Protein AF-A0A835XG69-F1 (afdb_monomer)

Structure (mmCIF, N/CA/C/O backbone):
data_AF-A0A835XG69-F1
#
_entry.id   AF-A0A835XG69-F1
#
loop_
_atom_site.group_PDB
_atom_site.id
_atom_site.type_symbol
_atom_site.label_atom_id
_atom_site.label_alt_id
_atom_site.label_comp_id
_atom_site.label_asym_id
_atom_site.label_entity_id
_atom_site.label_seq_id
_atom_site.pdbx_PDB_ins_code
_atom_site.Cartn_x
_atom_site.Cartn_y
_atom_site.Cartn_z
_atom_site.occupancy
_at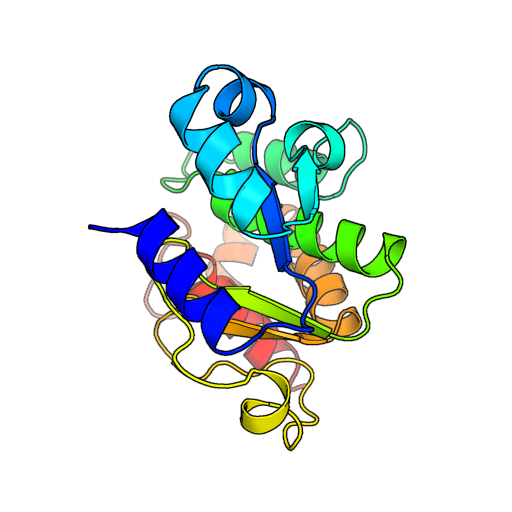om_site.B_iso_or_equiv
_atom_site.auth_seq_id
_atom_site.auth_comp_id
_atom_site.auth_asym_id
_atom_site.auth_atom_id
_atom_site.pdbx_PDB_model_num
ATOM 1 N N . MET A 1 1 ? -15.912 17.273 2.871 1.00 49.81 1 MET A N 1
ATOM 2 C CA . MET A 1 1 ? -16.413 16.332 3.892 1.00 49.81 1 MET A CA 1
ATOM 3 C C . MET A 1 1 ? -15.416 15.205 4.218 1.00 49.81 1 MET A C 1
ATOM 5 O O . MET A 1 1 ? -15.768 14.262 4.889 1.00 49.81 1 MET A O 1
ATOM 9 N N . HIS A 1 2 ? -14.166 15.215 3.752 1.00 74.56 2 HIS A N 1
ATOM 10 C CA . HIS A 1 2 ? -13.811 14.040 2.933 1.00 74.56 2 HIS A CA 1
ATOM 11 C C . HIS A 1 2 ? -12.962 12.958 3.637 1.00 74.56 2 HIS A C 1
ATOM 13 O O . HIS A 1 2 ? -13.529 11.941 3.994 1.00 74.56 2 HIS A O 1
ATOM 19 N N . ALA A 1 3 ? -11.663 13.132 3.903 1.00 85.31 3 ALA A N 1
ATOM 20 C CA . ALA A 1 3 ? -10.838 11.995 4.363 1.00 85.31 3 ALA A CA 1
ATOM 21 C C . ALA A 1 3 ? -10.900 11.690 5.875 1.00 85.31 3 ALA A C 1
ATOM 23 O O . ALA A 1 3 ? -11.052 10.544 6.291 1.00 85.31 3 ALA A O 1
ATOM 24 N N . LEU A 1 4 ? -10.802 12.716 6.731 1.00 88.12 4 LEU A N 1
ATOM 25 C CA . LEU A 1 4 ? -10.780 12.523 8.190 1.00 88.12 4 LEU A CA 1
ATOM 26 C C . LEU A 1 4 ? -12.096 11.960 8.738 1.00 88.12 4 LEU A C 1
ATOM 28 O O . LEU A 1 4 ? -12.075 11.178 9.687 1.00 88.12 4 LEU A O 1
ATOM 32 N N . ASP A 1 5 ? -13.231 12.346 8.156 1.00 90.62 5 ASP A N 1
ATOM 33 C CA . ASP A 1 5 ? -14.540 11.834 8.566 1.00 90.62 5 ASP A CA 1
ATOM 34 C C . ASP A 1 5 ? -14.703 10.365 8.170 1.00 90.62 5 ASP A C 1
ATOM 36 O O . ASP A 1 5 ? -15.130 9.556 8.991 1.00 90.62 5 ASP A O 1
ATOM 40 N N . LEU A 1 6 ? -14.259 9.980 6.971 1.00 92.31 6 LEU A N 1
ATOM 41 C CA . LEU A 1 6 ? -14.245 8.579 6.549 1.00 92.31 6 LEU A CA 1
ATOM 42 C C . LEU A 1 6 ? -13.270 7.730 7.371 1.00 92.31 6 LEU A C 1
ATOM 44 O O . LEU A 1 6 ? -13.581 6.587 7.708 1.00 92.31 6 LEU A O 1
ATOM 48 N N . LEU A 1 7 ? -12.134 8.295 7.785 1.00 91.88 7 LEU A N 1
ATOM 49 C CA . LEU A 1 7 ? -11.200 7.629 8.690 1.00 91.88 7 LEU A CA 1
ATOM 50 C C . LEU A 1 7 ? -11.800 7.435 10.092 1.00 91.88 7 LEU A C 1
ATOM 52 O O . LEU A 1 7 ? -11.647 6.366 10.684 1.00 91.88 7 LEU A O 1
ATOM 56 N N . ARG A 1 8 ? -12.534 8.432 10.609 1.00 92.44 8 ARG A N 1
ATOM 57 C CA . ARG A 1 8 ? -13.304 8.316 11.864 1.00 92.44 8 ARG A CA 1
ATOM 58 C C . ARG A 1 8 ? -14.354 7.221 11.769 1.00 92.44 8 ARG A C 1
ATOM 60 O O . ARG A 1 8 ? -14.423 6.385 12.664 1.00 92.44 8 ARG A O 1
ATOM 67 N N . VAL A 1 9 ? -15.137 7.202 10.692 1.00 93.69 9 VAL A N 1
ATOM 68 C CA . VAL A 1 9 ? -16.143 6.158 10.461 1.00 93.69 9 VAL A CA 1
ATOM 69 C C . VAL A 1 9 ? -15.477 4.787 10.400 1.00 93.69 9 VAL A C 1
ATOM 71 O O . VAL A 1 9 ? -15.858 3.899 11.157 1.00 93.69 9 VAL A O 1
ATOM 74 N N . SER A 1 10 ? -14.415 4.641 9.608 1.00 94.44 10 SER A N 1
ATOM 75 C CA . SER A 1 10 ? -13.637 3.398 9.523 1.00 94.44 10 SER A CA 1
ATOM 76 C C . SER A 1 10 ? -13.176 2.918 10.896 1.00 94.44 10 SER A C 1
ATOM 78 O O . SER A 1 10 ? -13.304 1.737 11.215 1.00 94.44 10 SER A O 1
ATOM 80 N N . ARG A 1 11 ? -12.691 3.837 11.740 1.00 93.50 11 ARG A N 1
ATOM 81 C CA . ARG A 1 11 ? -12.264 3.538 13.109 1.00 93.50 11 ARG A CA 1
ATOM 82 C C . ARG A 1 11 ? -13.414 3.073 14.005 1.00 93.50 11 ARG A C 1
ATOM 84 O O . ARG A 1 11 ? -13.196 2.167 14.804 1.00 93.50 11 ARG A O 1
ATOM 91 N N . LEU A 1 12 ? -14.611 3.652 13.879 1.00 94.56 12 LEU A N 1
ATOM 92 C CA . LEU A 1 12 ? -15.789 3.244 14.660 1.00 94.56 12 LEU A CA 1
ATOM 93 C C . LEU A 1 12 ? -16.164 1.779 14.408 1.00 94.56 12 LEU A C 1
ATOM 95 O O . LEU A 1 12 ? -16.476 1.060 15.353 1.00 94.56 12 LEU A O 1
ATOM 99 N N . PHE A 1 13 ? -16.086 1.328 13.155 1.00 95.38 13 PHE A N 1
ATOM 100 C CA . PHE A 1 13 ? -16.346 -0.069 12.795 1.00 95.38 13 PHE A CA 1
ATOM 101 C C . PHE A 1 13 ? -15.155 -1.002 13.060 1.00 95.38 13 PHE A C 1
ATOM 103 O O . PHE A 1 13 ? -15.332 -2.216 13.081 1.00 95.38 13 PHE A O 1
ATOM 110 N N . ASN A 1 14 ? -13.955 -0.453 13.287 1.00 94.81 14 ASN A N 1
ATOM 111 C CA . ASN A 1 14 ? -12.705 -1.204 13.436 1.00 94.81 14 ASN A CA 1
ATOM 112 C C . ASN A 1 14 ? -11.888 -0.744 14.665 1.00 94.81 14 ASN A C 1
ATOM 114 O O . ASN A 1 14 ? -10.737 -0.298 14.527 1.00 94.81 14 ASN A O 1
ATOM 118 N N . PRO A 1 15 ? -12.449 -0.838 15.886 1.00 92.62 15 PRO A N 1
ATOM 119 C CA . PRO A 1 15 ? -11.851 -0.242 17.082 1.00 92.62 15 PRO A CA 1
ATOM 120 C C . PRO A 1 15 ? -10.535 -0.906 17.510 1.00 92.62 15 PRO A C 1
ATOM 122 O O . PRO A 1 15 ? -9.670 -0.242 18.074 1.00 92.62 15 PRO A O 1
ATOM 125 N N . THR A 1 16 ? -10.359 -2.199 17.227 1.00 90.56 16 THR A N 1
ATOM 126 C CA . THR A 1 16 ? -9.179 -2.992 17.623 1.00 90.56 16 THR A CA 1
ATOM 127 C C . THR A 1 16 ? -8.153 -3.167 16.502 1.00 90.56 16 THR A C 1
ATOM 129 O O . THR A 1 16 ? -7.055 -3.666 16.739 1.00 90.56 16 THR A O 1
ATOM 132 N N . THR A 1 17 ? -8.488 -2.761 15.276 1.00 91.12 17 THR A N 1
ATOM 133 C CA . THR A 1 17 ? -7.618 -2.938 14.105 1.00 91.12 17 THR A CA 1
ATOM 134 C C . THR A 1 17 ? -6.484 -1.913 14.124 1.00 91.12 17 THR A C 1
ATOM 136 O O . THR A 1 17 ? -6.698 -0.742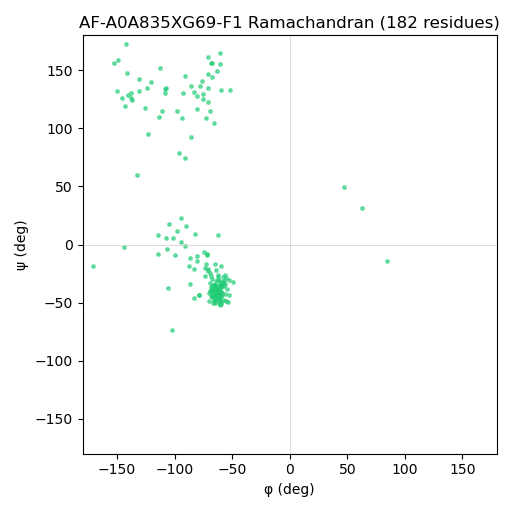 14.442 1.00 91.12 17 THR A O 1
ATOM 139 N N . ARG A 1 18 ? -5.264 -2.304 13.748 1.00 91.81 18 ARG A N 1
ATOM 140 C CA . ARG A 1 18 ? -4.162 -1.342 13.577 1.00 91.81 18 ARG A CA 1
ATOM 141 C C . ARG A 1 18 ? -4.362 -0.573 12.274 1.00 91.81 18 ARG A C 1
ATOM 143 O O . ARG A 1 18 ? -4.491 -1.182 11.221 1.00 91.81 18 ARG A O 1
ATOM 150 N N . PHE A 1 19 ? -4.382 0.754 12.349 1.00 93.00 19 PHE A N 1
ATOM 151 C CA . PHE A 1 19 ? -4.426 1.611 11.164 1.00 93.00 19 PHE A CA 1
ATOM 152 C C . PHE A 1 19 ? -3.073 2.275 11.018 1.00 93.00 19 PHE A C 1
ATOM 154 O O . PHE A 1 19 ? -2.582 2.868 11.981 1.00 93.00 19 PHE A O 1
ATOM 161 N N . TYR A 1 20 ? -2.519 2.211 9.817 1.00 91.94 20 TYR A N 1
ATOM 162 C CA . TYR A 1 20 ? -1.297 2.908 9.464 1.00 91.94 20 TYR A CA 1
ATOM 163 C C . TYR A 1 20 ? -1.645 4.067 8.535 1.00 91.94 20 TYR A C 1
ATOM 165 O O . TYR A 1 20 ? -2.427 3.905 7.602 1.00 91.94 20 TYR A O 1
ATOM 173 N N . LEU A 1 21 ? -1.077 5.237 8.811 1.00 89.94 21 LEU A N 1
ATOM 174 C CA . LEU A 1 21 ? -1.126 6.382 7.910 1.00 89.94 21 LEU A CA 1
ATOM 175 C C . LEU A 1 21 ? 0.295 6.638 7.417 1.00 89.94 21 LEU A C 1
ATOM 177 O O . LEU A 1 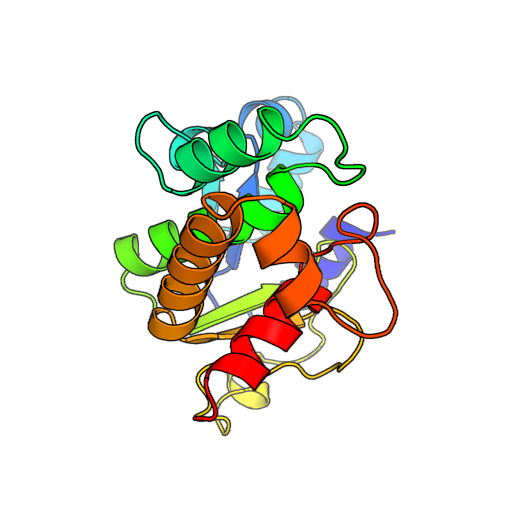21 ? 1.143 7.070 8.199 1.00 89.94 21 LEU A O 1
ATOM 181 N N . LEU A 1 22 ? 0.541 6.362 6.138 1.00 88.19 22 LEU A N 1
ATOM 182 C CA . LEU A 1 22 ? 1.773 6.767 5.469 1.00 88.19 22 LEU A CA 1
ATOM 183 C C . LEU A 1 22 ? 1.633 8.232 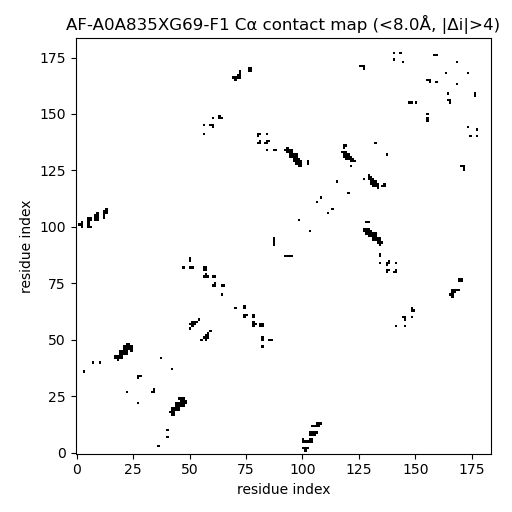5.058 1.00 88.19 22 LEU A C 1
ATOM 185 O O . LEU A 1 22 ? 0.748 8.572 4.274 1.00 88.19 22 LEU A O 1
ATOM 189 N N . ALA A 1 23 ? 2.465 9.102 5.618 1.00 85.69 23 ALA A N 1
ATOM 190 C CA . ALA A 1 23 ? 2.431 10.527 5.314 1.00 85.69 23 ALA A CA 1
ATOM 191 C C . ALA A 1 23 ? 3.805 11.169 5.508 1.00 85.69 23 ALA A C 1
ATOM 193 O O . ALA A 1 23 ? 4.614 10.699 6.312 1.00 85.69 23 ALA A O 1
ATOM 194 N N . ASP A 1 24 ? 4.031 12.293 4.828 1.00 84.94 24 ASP A N 1
ATOM 195 C CA . ASP A 1 24 ? 5.135 13.185 5.164 1.00 84.94 24 ASP A CA 1
ATOM 196 C C . ASP A 1 24 ? 4.834 13.843 6.518 1.00 84.94 24 ASP A C 1
ATOM 198 O O . ASP A 1 24 ? 3.876 14.615 6.662 1.00 84.94 24 ASP A O 1
ATOM 202 N N . LEU A 1 25 ? 5.657 13.534 7.524 1.00 82.38 25 LEU A N 1
ATOM 203 C CA . LEU A 1 25 ? 5.497 14.096 8.865 1.00 82.38 25 LEU A CA 1
ATOM 204 C C . LEU A 1 25 ? 5.582 15.620 8.856 1.00 82.38 25 LEU A C 1
ATOM 206 O O . LEU A 1 25 ? 4.827 16.260 9.578 1.00 82.38 25 LEU A O 1
ATOM 210 N N . GLY A 1 26 ? 6.395 16.217 7.982 1.00 80.62 26 GLY A N 1
ATOM 211 C CA . GLY A 1 26 ? 6.483 17.667 7.859 1.00 80.62 26 GLY A CA 1
ATOM 212 C C . GLY A 1 26 ? 5.164 18.307 7.418 1.00 80.62 26 GLY A C 1
ATOM 213 O O . GLY A 1 26 ? 4.892 19.452 7.778 1.00 80.62 26 GLY A O 1
ATOM 214 N N . VAL A 1 27 ? 4.320 17.586 6.674 1.00 79.50 27 VAL A N 1
ATOM 215 C CA . VAL A 1 27 ? 2.973 18.042 6.289 1.00 79.50 27 VAL A CA 1
ATOM 216 C C . VAL A 1 27 ? 1.992 17.872 7.446 1.00 79.50 27 VAL A C 1
ATOM 218 O O . VAL A 1 27 ? 1.208 18.780 7.730 1.00 79.50 27 VAL A O 1
ATOM 221 N N . VAL A 1 28 ? 2.048 16.731 8.137 1.00 81.19 28 VAL A N 1
ATOM 222 C CA . VAL A 1 28 ? 1.174 16.444 9.283 1.00 81.19 28 VAL A CA 1
ATOM 223 C C . VAL A 1 28 ? 1.458 17.408 10.437 1.00 81.19 28 VAL A C 1
ATOM 225 O O . VAL A 1 28 ? 0.527 17.940 11.040 1.00 81.19 28 VAL A O 1
ATOM 228 N N . GLU A 1 29 ? 2.730 17.677 10.723 1.00 82.19 29 GLU A N 1
ATOM 229 C CA . GLU A 1 29 ? 3.173 18.449 11.885 1.00 82.19 29 GLU A CA 1
ATOM 230 C C . GLU A 1 29 ? 2.922 19.948 11.774 1.00 82.19 29 GLU A C 1
ATOM 232 O O . GLU A 1 29 ? 2.687 20.615 12.780 1.00 82.19 29 GLU A O 1
ATOM 237 N N . LYS A 1 30 ? 2.878 20.488 10.554 1.00 86.69 30 LYS A N 1
ATOM 238 C CA . LYS A 1 30 ? 2.586 21.910 10.324 1.00 86.69 30 LYS A CA 1
ATOM 239 C C . LYS A 1 30 ? 1.120 22.281 10.572 1.00 86.69 30 LYS A C 1
ATOM 241 O O . LYS A 1 30 ? 0.791 23.466 10.556 1.00 86.69 30 LYS A O 1
ATOM 246 N N . ASN A 1 31 ? 0.231 21.309 10.796 1.00 85.75 31 ASN A N 1
ATOM 247 C CA . ASN A 1 31 ? -1.197 21.548 10.993 1.00 85.75 31 ASN A CA 1
ATOM 248 C C . ASN A 1 31 ? -1.691 20.991 12.339 1.00 85.75 31 ASN A C 1
ATOM 250 O O . ASN A 1 31 ? -2.093 19.831 12.453 1.00 85.75 31 ASN A O 1
ATOM 254 N N . ALA A 1 32 ? -1.733 21.864 13.352 1.00 86.88 32 ALA A N 1
ATOM 255 C CA . ALA A 1 32 ? -2.173 21.518 14.706 1.00 86.88 32 ALA A CA 1
ATOM 256 C C . ALA A 1 32 ? -3.608 20.956 14.760 1.00 86.88 32 ALA A C 1
ATOM 258 O O . ALA A 1 32 ? -3.903 20.083 15.580 1.00 86.88 32 ALA A O 1
ATOM 259 N N . TYR A 1 33 ? -4.504 21.409 13.871 1.00 87.38 33 TYR A N 1
ATOM 260 C CA . TYR A 1 33 ? -5.855 20.853 13.781 1.00 87.38 33 TYR A CA 1
ATOM 261 C C . TYR A 1 33 ? -5.811 19.388 13.330 1.00 87.38 33 TYR A C 1
ATOM 263 O O . TYR A 1 33 ? -6.392 18.534 14.000 1.00 87.38 33 TYR A O 1
ATOM 271 N N . HIS A 1 34 ? -5.093 19.076 12.246 1.00 84.69 34 HIS A N 1
ATOM 272 C CA . HIS A 1 34 ? -4.953 17.703 11.755 1.00 84.69 34 HIS A CA 1
ATOM 273 C C . HIS A 1 34 ? -4.274 16.793 12.776 1.00 84.69 34 HIS A C 1
ATOM 275 O O . HIS A 1 34 ? -4.799 15.712 13.039 1.00 84.69 34 HIS A O 1
ATOM 281 N N . GLN A 1 35 ? -3.189 17.238 13.416 1.00 85.38 35 GLN A N 1
ATOM 282 C CA . GLN A 1 35 ? -2.552 16.474 14.494 1.00 85.38 35 GLN A CA 1
ATOM 283 C C . GLN A 1 35 ? -3.543 16.132 15.610 1.00 85.38 35 GLN A C 1
ATOM 285 O O . GLN A 1 35 ? -3.665 14.969 15.997 1.00 85.38 35 GLN A O 1
ATOM 290 N N . GLY A 1 36 ? -4.308 17.123 16.081 1.00 86.75 36 GLY A N 1
ATOM 291 C CA . GLY A 1 36 ? -5.309 16.922 17.124 1.00 86.75 36 GLY A CA 1
ATOM 292 C C . GLY A 1 36 ? -6.430 15.959 16.718 1.00 86.75 36 GLY A C 1
ATOM 293 O O . GLY A 1 36 ? -6.973 15.266 17.577 1.00 86.75 36 GLY A O 1
ATOM 294 N N . GLN A 1 37 ? -6.783 15.881 15.428 1.00 87.62 37 GLN A N 1
ATOM 295 C CA . GLN A 1 37 ? -7.762 14.899 14.945 1.00 87.62 37 GLN A CA 1
ATOM 296 C C . GLN A 1 37 ? -7.164 13.499 14.789 1.00 87.62 37 GLN A C 1
ATOM 298 O O . GLN A 1 37 ? -7.793 12.532 15.212 1.00 87.62 37 GLN A O 1
ATOM 303 N N . LEU A 1 38 ? -5.961 13.379 14.227 1.00 88.00 38 LEU A N 1
ATOM 304 C CA . LEU A 1 38 ? -5.291 12.092 14.020 1.00 88.00 38 LEU A CA 1
ATOM 305 C C . LEU A 1 38 ? -4.913 11.428 15.352 1.00 88.00 38 LEU A C 1
ATOM 307 O O . LEU A 1 38 ? -5.080 10.218 15.498 1.00 88.00 38 LEU A O 1
ATOM 311 N N . ALA A 1 39 ? -4.506 12.211 16.356 1.00 85.69 39 ALA A N 1
ATOM 312 C CA . ALA A 1 39 ? -4.196 11.710 17.697 1.00 85.69 39 ALA A CA 1
ATOM 313 C C . ALA A 1 39 ? -5.398 11.013 18.364 1.00 85.69 39 ALA A C 1
ATOM 315 O O . ALA A 1 39 ? -5.231 10.020 19.068 1.00 85.69 39 ALA A O 1
ATOM 316 N N . LYS A 1 40 ? -6.628 11.476 18.094 1.00 88.31 40 LYS A N 1
ATOM 317 C CA . LYS A 1 40 ? -7.864 10.865 18.622 1.00 88.31 40 LYS A CA 1
ATOM 318 C C . LYS A 1 40 ? -8.211 9.529 17.965 1.00 88.31 40 LYS A C 1
ATOM 320 O O . LYS A 1 40 ? -9.041 8.793 18.486 1.00 88.31 40 LYS A O 1
ATOM 325 N N . LEU A 1 41 ? -7.613 9.230 16.814 1.00 87.62 41 LEU A N 1
ATOM 326 C CA . LEU A 1 41 ? -7.931 8.060 15.998 1.00 87.62 41 LEU A CA 1
ATOM 327 C C . LEU A 1 41 ? -7.021 6.858 16.274 1.00 87.62 41 LEU A C 1
ATOM 329 O O . LEU A 1 41 ? -7.181 5.826 15.617 1.00 87.62 41 LEU A O 1
ATOM 333 N N . ASN A 1 42 ? -6.093 6.978 17.233 1.00 85.31 42 ASN A N 1
ATOM 334 C CA . ASN A 1 42 ? -5.131 5.935 17.603 1.00 85.31 42 ASN A CA 1
ATOM 335 C C . ASN A 1 42 ? -4.457 5.306 16.366 1.00 85.31 42 ASN A C 1
ATOM 337 O O . ASN A 1 42 ? -4.491 4.093 16.149 1.00 85.31 42 ASN A O 1
ATOM 341 N N . LEU A 1 43 ? -3.956 6.163 15.476 1.00 87.94 43 LEU A N 1
ATOM 342 C CA . LEU A 1 43 ? -3.319 5.763 14.223 1.00 87.94 43 LEU A CA 1
ATOM 343 C C . LEU A 1 43 ? -1.818 5.581 14.435 1.00 87.94 43 LEU A C 1
ATOM 345 O O . LEU A 1 43 ? -1.184 6.350 15.156 1.00 87.94 43 LEU A O 1
ATOM 349 N N . GLN A 1 44 ? -1.239 4.614 13.734 1.00 89.56 44 GLN A N 1
ATOM 350 C CA . GLN A 1 44 ? 0.202 4.484 13.578 1.00 89.56 44 GLN A CA 1
ATOM 351 C C . GLN A 1 44 ? 0.638 5.355 12.398 1.00 89.56 44 GLN A C 1
ATOM 353 O O . GLN A 1 44 ? 0.593 4.931 11.244 1.00 89.56 44 GLN A O 1
ATOM 358 N N . ILE A 1 45 ? 1.027 6.599 12.670 1.00 88.50 45 ILE A N 1
ATOM 359 C CA . ILE A 1 45 ? 1.576 7.472 11.628 1.00 88.50 45 ILE A CA 1
ATOM 360 C C . ILE A 1 45 ? 3.013 7.020 11.340 1.00 88.50 45 ILE A C 1
ATOM 362 O O . ILE A 1 45 ? 3.812 6.822 12.262 1.00 88.50 45 ILE A O 1
ATOM 366 N N . ARG A 1 46 ? 3.336 6.810 10.064 1.00 90.00 46 ARG A N 1
ATOM 367 C CA . ARG A 1 46 ? 4.670 6.419 9.598 1.00 90.00 46 ARG A CA 1
ATOM 368 C C . ARG A 1 46 ? 5.149 7.426 8.559 1.00 90.00 46 ARG A C 1
ATOM 370 O O . ARG A 1 46 ? 4.393 7.814 7.670 1.00 90.00 46 ARG A O 1
ATOM 377 N N . ASN A 1 47 ? 6.403 7.848 8.706 1.00 87.88 47 ASN A N 1
ATOM 378 C CA . ASN A 1 47 ? 7.020 8.830 7.824 1.00 87.88 47 ASN A CA 1
ATOM 379 C C . ASN A 1 47 ? 7.316 8.207 6.455 1.00 87.88 47 ASN A C 1
ATOM 381 O O . ASN A 1 47 ? 8.253 7.410 6.347 1.00 87.88 47 ASN A O 1
ATOM 385 N N . SER A 1 48 ? 6.566 8.592 5.424 1.00 84.62 48 SER A N 1
ATOM 386 C CA . SER A 1 48 ? 6.778 8.102 4.054 1.00 84.62 48 SER A CA 1
ATOM 387 C C . SER A 1 48 ? 8.182 8.436 3.547 1.00 84.62 48 SER A C 1
ATOM 389 O O . SER A 1 48 ? 8.868 7.585 2.988 1.00 84.62 48 SER A O 1
ATOM 391 N N . THR A 1 49 ? 8.686 9.637 3.844 1.00 83.81 49 THR A N 1
ATOM 392 C CA . THR A 1 49 ? 10.037 10.070 3.451 1.00 83.81 49 THR A CA 1
ATOM 393 C C . THR A 1 49 ? 11.124 9.164 4.031 1.00 83.81 49 THR A C 1
ATOM 395 O O . THR A 1 49 ? 12.126 8.897 3.374 1.00 83.81 49 THR A O 1
ATOM 398 N N . GLY A 1 50 ? 10.919 8.645 5.247 1.00 84.06 50 GLY A N 1
ATOM 399 C CA . GLY A 1 50 ? 11.840 7.687 5.864 1.00 84.06 50 GLY A CA 1
ATOM 400 C C . GLY A 1 50 ? 11.832 6.327 5.161 1.00 84.06 50 GLY A C 1
ATOM 401 O O . GLY A 1 50 ? 12.890 5.743 4.942 1.00 84.06 50 GLY A O 1
ATOM 402 N N . LEU A 1 51 ? 10.650 5.850 4.757 1.00 86.38 51 LEU A N 1
ATOM 403 C CA . LEU A 1 51 ? 10.491 4.601 4.000 1.00 86.38 51 LEU A CA 1
ATOM 404 C C . LEU A 1 51 ? 11.051 4.709 2.571 1.00 86.38 51 LEU A C 1
ATOM 406 O O . LEU A 1 51 ? 11.471 3.708 1.998 1.00 86.38 51 LEU A O 1
ATOM 410 N N . ARG A 1 52 ? 11.129 5.929 2.031 1.00 89.19 52 ARG A N 1
ATOM 411 C CA . ARG A 1 52 ? 11.722 6.269 0.726 1.00 89.19 52 ARG A CA 1
ATOM 412 C C . ARG A 1 52 ? 13.216 6.599 0.786 1.00 89.19 52 ARG A C 1
ATOM 414 O O . ARG A 1 52 ? 13.759 7.179 -0.151 1.00 89.19 52 ARG A O 1
ATOM 421 N N . GLY A 1 53 ? 13.904 6.252 1.874 1.00 86.88 53 GLY A N 1
ATOM 422 C CA . GLY A 1 53 ? 15.335 6.521 2.020 1.00 86.88 53 GLY A CA 1
ATOM 423 C C . GLY A 1 53 ? 16.208 5.849 0.939 1.00 86.88 53 GLY A C 1
ATOM 424 O O . GLY A 1 53 ? 15.754 4.923 0.254 1.00 86.88 53 GLY A O 1
ATOM 425 N N . PRO A 1 54 ? 17.479 6.274 0.783 1.00 89.38 54 PRO A N 1
ATOM 426 C CA . PRO A 1 54 ? 18.404 5.693 -0.189 1.00 89.38 54 PRO A CA 1
ATOM 427 C C . PRO A 1 54 ? 18.501 4.166 -0.079 1.00 89.38 54 PRO A C 1
ATOM 429 O O . PRO A 1 54 ? 18.653 3.619 1.010 1.00 89.38 54 PRO A O 1
ATOM 432 N N . GLY A 1 55 ? 18.417 3.478 -1.219 1.00 87.88 55 GLY A N 1
ATOM 433 C CA . GLY A 1 55 ? 18.462 2.014 -1.293 1.00 87.88 55 GLY A CA 1
ATOM 434 C C . GLY A 1 55 ? 17.120 1.310 -1.063 1.00 87.88 55 GLY A C 1
ATOM 435 O O . GLY A 1 55 ? 17.003 0.139 -1.430 1.00 87.88 55 GLY A O 1
ATOM 436 N N . SER A 1 56 ? 16.096 2.002 -0.548 1.00 92.50 56 SER A N 1
ATOM 437 C CA . SER A 1 56 ? 14.736 1.451 -0.458 1.00 92.50 56 SER A CA 1
ATOM 438 C C . SER A 1 56 ? 14.181 1.096 -1.839 1.00 92.50 56 SER A C 1
ATOM 440 O O . SER A 1 56 ? 14.573 1.670 -2.860 1.00 92.50 56 SER A O 1
ATOM 442 N N . ARG A 1 57 ? 13.228 0.161 -1.885 1.00 93.25 57 ARG A N 1
ATOM 443 C CA . ARG A 1 57 ? 12.553 -0.201 -3.141 1.00 93.25 57 ARG A CA 1
ATOM 444 C C . ARG A 1 57 ? 11.756 0.964 -3.715 1.00 93.25 57 ARG A C 1
ATOM 446 O O . ARG A 1 57 ? 11.729 1.134 -4.928 1.00 93.25 57 ARG A O 1
ATOM 453 N N . ALA A 1 58 ? 11.170 1.792 -2.852 1.00 92.56 58 ALA A N 1
ATOM 454 C CA . ALA A 1 58 ? 10.499 3.018 -3.262 1.00 92.56 58 ALA A CA 1
ATOM 455 C C . ALA A 1 58 ? 11.475 4.004 -3.934 1.00 92.56 58 ALA A C 1
ATOM 457 O O . ALA A 1 58 ? 11.194 4.472 -5.031 1.00 92.56 58 ALA A O 1
ATOM 458 N N . ALA A 1 59 ? 12.662 4.234 -3.359 1.00 92.12 59 ALA A N 1
ATOM 459 C CA . ALA A 1 59 ? 13.678 5.095 -3.972 1.00 92.12 59 ALA A CA 1
ATOM 460 C C . ALA A 1 59 ? 14.217 4.535 -5.299 1.00 92.12 59 ALA A C 1
ATOM 462 O O . ALA A 1 59 ? 14.457 5.290 -6.241 1.00 92.12 59 ALA A O 1
ATOM 463 N N . GLN A 1 60 ? 14.407 3.214 -5.388 1.00 93.06 60 GLN A N 1
ATOM 464 C CA . GLN A 1 60 ? 14.805 2.558 -6.639 1.00 93.06 60 GLN A CA 1
ATOM 465 C C . GLN A 1 60 ? 13.738 2.731 -7.724 1.00 93.06 60 GLN A C 1
ATOM 467 O O . GLN A 1 60 ? 14.080 3.026 -8.867 1.00 93.06 60 GLN A O 1
ATOM 472 N N . TYR A 1 61 ? 12.463 2.566 -7.362 1.00 90.94 61 TYR A N 1
ATOM 473 C CA . TYR A 1 61 ? 11.343 2.802 -8.263 1.00 90.94 61 TYR A CA 1
ATOM 474 C C . TYR A 1 61 ? 11.313 4.251 -8.746 1.00 90.94 61 TYR A C 1
ATOM 476 O O . TYR A 1 61 ? 11.298 4.478 -9.952 1.00 90.94 61 TYR A O 1
ATOM 484 N N . ASP A 1 62 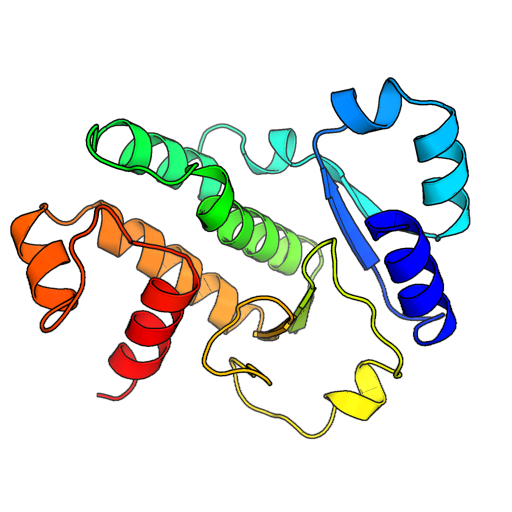? 11.352 5.217 -7.823 1.00 89.38 62 ASP A N 1
ATOM 485 C CA . ASP A 1 62 ? 11.284 6.642 -8.154 1.00 89.38 62 ASP A CA 1
ATOM 486 C C . ASP A 1 62 ? 12.418 7.005 -9.138 1.00 89.38 62 ASP A C 1
ATOM 488 O O . ASP A 1 62 ? 12.181 7.657 -10.152 1.00 89.38 62 ASP A O 1
ATOM 492 N N . ALA A 1 63 ? 13.640 6.500 -8.916 1.00 89.38 63 ALA A N 1
ATOM 493 C CA . ALA A 1 63 ? 14.775 6.720 -9.814 1.00 89.38 63 ALA A CA 1
ATOM 494 C C . ALA A 1 63 ? 14.581 6.119 -11.219 1.00 89.38 63 ALA A C 1
ATOM 496 O O . ALA A 1 63 ? 14.925 6.770 -12.205 1.00 89.38 63 ALA A O 1
ATOM 497 N N . LEU A 1 64 ? 14.043 4.897 -11.319 1.00 88.44 64 LEU A N 1
ATOM 498 C CA . LEU A 1 64 ? 13.732 4.271 -12.609 1.00 88.44 64 LEU A CA 1
ATOM 499 C C . LEU A 1 64 ? 12.625 5.040 -13.335 1.00 88.44 64 LEU A C 1
ATOM 501 O O . LEU A 1 64 ? 12.734 5.295 -14.530 1.00 88.44 64 LEU A O 1
ATOM 505 N N . HIS A 1 65 ? 11.581 5.448 -12.617 1.00 82.81 65 HIS A N 1
ATOM 506 C CA . HIS A 1 65 ? 10.437 6.162 -13.178 1.00 82.81 65 HIS A CA 1
ATOM 507 C C . HIS A 1 65 ? 10.832 7.543 -13.720 1.00 82.81 65 HIS A C 1
ATOM 509 O O . HIS A 1 65 ? 10.588 7.825 -14.889 1.00 82.81 65 HIS A O 1
ATOM 515 N N . TYR A 1 66 ? 11.570 8.353 -12.949 1.00 81.25 66 TYR A N 1
ATOM 516 C CA . TYR A 1 66 ? 12.018 9.685 -13.388 1.00 81.25 66 TYR A CA 1
ATOM 517 C C . TYR A 1 66 ? 12.953 9.668 -14.607 1.00 81.25 66 TYR A C 1
ATOM 519 O O . TYR A 1 66 ? 13.010 10.647 -15.352 1.00 81.25 66 TYR A O 1
ATOM 527 N N . GLN A 1 67 ? 13.694 8.580 -14.831 1.00 77.44 67 GLN A N 1
ATOM 528 C CA . GLN A 1 67 ? 14.531 8.422 -16.027 1.00 77.44 67 GLN A CA 1
ATOM 529 C C . GLN A 1 67 ? 13.700 8.195 -17.302 1.00 77.44 67 GLN A C 1
ATOM 531 O O . GLN A 1 67 ? 14.182 8.464 -18.403 1.00 77.44 67 GLN A O 1
ATOM 536 N N . ASN A 1 68 ? 12.447 7.753 -17.169 1.00 70.81 68 ASN A N 1
ATOM 537 C CA . ASN A 1 68 ? 11.510 7.537 -18.267 1.00 70.81 68 ASN A CA 1
ATOM 538 C C . ASN A 1 68 ? 10.605 8.783 -18.420 1.00 70.81 68 ASN A C 1
ATOM 540 O O . ASN A 1 68 ? 9.465 8.816 -17.971 1.00 70.81 68 ASN A O 1
ATOM 544 N N . ALA A 1 69 ? 11.132 9.843 -19.047 1.00 55.97 69 ALA A N 1
ATOM 545 C CA . ALA A 1 69 ? 10.597 11.219 -19.066 1.00 55.97 69 ALA A CA 1
ATOM 546 C C . ALA A 1 69 ? 9.199 11.459 -19.704 1.00 55.97 69 ALA A C 1
ATOM 548 O O . ALA A 1 69 ? 8.803 12.614 -19.872 1.00 55.97 69 ALA A O 1
ATOM 549 N N . ASN A 1 70 ? 8.450 10.413 -20.068 1.00 63.56 70 ASN A N 1
ATOM 550 C CA . ASN A 1 70 ? 7.168 10.509 -20.787 1.00 63.56 70 ASN A CA 1
ATOM 551 C C . ASN A 1 70 ? 5.932 10.191 -19.923 1.00 63.56 70 ASN A C 1
ATOM 553 O O . ASN A 1 70 ? 4.810 10.153 -20.436 1.00 63.56 70 ASN A O 1
ATOM 557 N N . GLU A 1 71 ? 6.117 9.984 -18.621 1.00 65.62 71 GLU A N 1
ATOM 558 C CA . GLU A 1 71 ? 5.051 9.547 -17.723 1.00 65.62 71 GLU A CA 1
ATOM 559 C C . GLU A 1 71 ? 4.177 10.703 -17.218 1.00 65.62 71 GLU A C 1
ATOM 561 O O . GLU A 1 71 ? 4.668 11.726 -16.741 1.00 65.62 71 GLU A O 1
ATOM 566 N N . LEU A 1 72 ? 2.851 10.538 -17.303 1.00 65.44 72 LEU A N 1
ATOM 567 C CA . LEU A 1 72 ? 1.877 11.522 -16.803 1.00 65.44 72 LEU A CA 1
ATOM 568 C C . LEU A 1 72 ? 1.530 11.345 -15.321 1.00 65.44 72 LEU A C 1
ATOM 570 O O . LEU A 1 72 ? 0.851 12.197 -14.745 1.00 65.44 72 LEU A O 1
ATOM 574 N N . HIS A 1 73 ? 1.933 10.232 -14.713 1.00 69.06 73 HIS A N 1
ATOM 575 C CA . HIS A 1 73 ? 1.489 9.852 -13.382 1.00 69.06 73 HIS A CA 1
ATOM 576 C C . HIS A 1 73 ? 2.619 10.040 -12.351 1.00 69.06 73 HIS A C 1
ATOM 578 O O . HIS A 1 73 ? 3.751 9.644 -12.624 1.00 69.06 73 HIS A O 1
ATOM 584 N N . PRO A 1 74 ? 2.347 10.632 -11.171 1.00 76.62 74 PRO A N 1
ATOM 585 C CA . PRO A 1 74 ? 3.365 10.790 -10.135 1.00 76.62 74 PRO A CA 1
ATOM 586 C C . PRO A 1 74 ? 3.939 9.432 -9.684 1.00 76.62 74 PRO A C 1
ATOM 588 O O . PRO A 1 74 ? 3.147 8.521 -9.399 1.00 76.62 74 PRO A O 1
ATOM 591 N N . PRO A 1 75 ? 5.275 9.269 -9.580 1.00 80.06 75 PRO A N 1
ATOM 592 C CA . PRO A 1 75 ? 5.892 8.012 -9.148 1.00 80.06 75 PRO A CA 1
ATOM 593 C C . PRO A 1 75 ? 5.413 7.565 -7.762 1.00 80.06 75 PRO A C 1
ATOM 595 O O . PRO A 1 75 ? 5.298 6.368 -7.487 1.00 80.06 75 PRO A O 1
ATOM 598 N N . GLU A 1 76 ? 5.027 8.520 -6.916 1.00 80.19 76 GLU A N 1
ATOM 599 C CA . GLU A 1 76 ? 4.494 8.296 -5.579 1.00 80.19 76 GLU A CA 1
ATOM 600 C C . GLU A 1 76 ? 3.272 7.367 -5.565 1.00 80.19 76 GLU A C 1
ATOM 602 O O . GLU A 1 76 ? 3.052 6.659 -4.578 1.00 80.19 76 GLU A O 1
ATOM 607 N N . MET A 1 77 ? 2.485 7.334 -6.648 1.00 79.50 77 MET A N 1
ATOM 608 C CA . MET A 1 77 ? 1.293 6.485 -6.733 1.00 79.50 77 MET A CA 1
ATOM 609 C C . MET A 1 77 ? 1.617 4.993 -6.778 1.00 79.50 77 MET A C 1
ATOM 611 O O . MET A 1 77 ? 0.800 4.185 -6.342 1.00 79.50 77 MET A O 1
ATOM 615 N N . LEU A 1 78 ? 2.794 4.616 -7.270 1.00 84.44 78 LEU A N 1
ATOM 616 C CA . LEU A 1 78 ? 3.209 3.220 -7.380 1.00 84.44 78 LEU A CA 1
ATOM 617 C C . LEU A 1 78 ? 4.257 2.856 -6.323 1.00 84.44 78 LEU A C 1
ATOM 619 O O . LEU A 1 78 ? 4.157 1.785 -5.718 1.00 84.44 78 LEU A O 1
ATOM 623 N N . SER A 1 79 ? 5.186 3.760 -5.991 1.00 88.25 79 SER A N 1
ATOM 624 C CA . SER A 1 79 ? 6.169 3.499 -4.929 1.00 88.25 79 SER A CA 1
ATOM 625 C C . SER A 1 79 ? 5.552 3.342 -3.538 1.00 88.25 79 SER A C 1
ATOM 627 O O . SER A 1 79 ? 6.130 2.637 -2.707 1.00 88.25 79 SER A O 1
ATOM 629 N N . ARG A 1 80 ? 4.341 3.869 -3.293 1.00 89.19 80 ARG A N 1
ATOM 630 C CA . ARG A 1 80 ? 3.605 3.645 -2.032 1.00 89.19 80 ARG A CA 1
ATOM 631 C C . ARG A 1 80 ? 3.373 2.166 -1.716 1.00 89.19 80 ARG A C 1
ATOM 633 O O . ARG A 1 80 ? 3.350 1.791 -0.548 1.00 89.19 80 ARG A O 1
ATOM 640 N N . PHE A 1 81 ? 3.219 1.309 -2.729 1.00 91.25 81 PHE A N 1
ATOM 641 C CA . PHE A 1 81 ? 3.055 -0.130 -2.507 1.00 91.25 81 PHE A CA 1
ATOM 642 C C . PHE A 1 81 ? 4.341 -0.760 -1.964 1.00 91.25 81 PHE A C 1
ATOM 644 O O . PHE A 1 81 ? 4.265 -1.591 -1.060 1.00 91.25 81 PHE A O 1
ATOM 651 N N . CYS A 1 82 ? 5.507 -0.291 -2.421 1.00 93.50 82 CYS A N 1
ATOM 652 C CA . CYS A 1 82 ? 6.813 -0.684 -1.887 1.00 93.50 82 CYS A CA 1
ATOM 653 C C . CYS A 1 82 ? 6.983 -0.252 -0.429 1.00 93.50 82 CYS A C 1
ATOM 655 O O . CYS A 1 82 ? 7.407 -1.057 0.397 1.00 93.50 82 CYS A O 1
ATOM 657 N N . GLU A 1 83 ? 6.584 0.977 -0.092 1.00 93.31 83 GLU A N 1
ATOM 658 C CA . GLU A 1 83 ? 6.595 1.456 1.297 1.00 93.31 83 GLU A CA 1
ATOM 659 C C . GLU A 1 83 ? 5.710 0.589 2.200 1.00 93.31 83 GLU A C 1
ATOM 661 O O . GLU A 1 83 ? 6.118 0.201 3.295 1.00 93.31 83 GLU A O 1
ATOM 666 N N . MET A 1 84 ? 4.504 0.253 1.729 1.00 93.56 84 MET A N 1
ATOM 667 C CA . MET A 1 84 ? 3.583 -0.619 2.457 1.00 93.56 84 MET A CA 1
ATOM 668 C C . MET A 1 84 ? 4.148 -2.031 2.620 1.00 93.56 84 MET A C 1
ATOM 670 O O . MET A 1 84 ? 4.026 -2.588 3.706 1.00 93.56 84 MET A O 1
ATOM 674 N N . ALA A 1 85 ? 4.795 -2.594 1.593 1.00 94.38 85 ALA A N 1
ATOM 675 C CA . ALA A 1 85 ? 5.434 -3.909 1.658 1.00 94.38 85 ALA A CA 1
ATOM 676 C C . ALA A 1 85 ? 6.568 -3.948 2.692 1.00 94.38 85 ALA A C 1
ATOM 678 O O . ALA A 1 85 ? 6.645 -4.872 3.507 1.00 94.38 85 ALA A O 1
ATOM 679 N N . ASP A 1 86 ? 7.435 -2.934 2.674 1.00 92.75 86 ASP A N 1
ATOM 680 C CA . ASP A 1 86 ? 8.564 -2.818 3.598 1.00 92.75 86 ASP A CA 1
ATOM 681 C C . ASP A 1 86 ? 8.067 -2.638 5.042 1.00 92.75 86 ASP A C 1
ATOM 683 O O . ASP A 1 86 ? 8.544 -3.319 5.955 1.00 92.75 86 ASP A O 1
ATOM 687 N N . LEU A 1 87 ? 7.039 -1.805 5.244 1.00 92.94 87 LEU A N 1
ATOM 688 C CA . LEU A 1 87 ? 6.387 -1.641 6.543 1.00 92.94 87 LEU A CA 1
ATOM 689 C C . LEU A 1 87 ? 5.732 -2.944 7.026 1.00 92.94 87 LEU A C 1
ATOM 691 O O . LEU A 1 87 ? 5.905 -3.311 8.187 1.00 92.94 87 LEU A O 1
ATOM 695 N N . ALA A 1 88 ? 5.016 -3.657 6.150 1.00 94.19 88 ALA A N 1
ATOM 696 C CA . ALA A 1 88 ? 4.372 -4.934 6.464 1.00 94.19 88 ALA A CA 1
ATOM 697 C C . ALA A 1 88 ? 5.363 -5.929 7.059 1.00 94.19 88 ALA A C 1
ATOM 699 O O . ALA A 1 88 ? 5.113 -6.532 8.103 1.00 94.19 88 ALA A O 1
ATOM 700 N N . LYS A 1 89 ? 6.506 -6.067 6.382 1.00 93.31 89 LYS A N 1
ATOM 701 C CA . LYS A 1 89 ? 7.588 -6.964 6.772 1.00 93.31 89 LYS A CA 1
ATOM 702 C C . LYS A 1 89 ? 8.205 -6.546 8.098 1.00 93.31 89 LYS A C 1
ATOM 704 O O . LYS A 1 89 ? 8.376 -7.394 8.969 1.00 93.31 89 LYS A O 1
ATOM 709 N N . ALA A 1 90 ? 8.506 -5.258 8.263 1.00 92.19 90 ALA A N 1
ATOM 710 C CA . ALA A 1 90 ? 9.102 -4.734 9.490 1.00 92.19 90 ALA A CA 1
ATOM 711 C C . ALA A 1 90 ? 8.192 -4.928 10.717 1.00 92.19 90 ALA A C 1
ATOM 713 O O . ALA A 1 90 ? 8.674 -5.202 11.812 1.00 92.19 90 ALA A O 1
ATOM 714 N N . GLU A 1 91 ? 6.878 -4.817 10.529 1.00 93.62 91 GLU A N 1
ATOM 715 C CA . GLU A 1 91 ? 5.868 -4.938 11.588 1.00 93.62 91 GLU A CA 1
ATOM 716 C C . GLU A 1 91 ? 5.355 -6.380 11.778 1.00 93.62 91 GLU A C 1
ATOM 718 O O . GLU A 1 91 ? 4.512 -6.624 12.646 1.00 93.62 91 GLU A O 1
ATOM 723 N N . GLY A 1 92 ? 5.832 -7.339 10.972 1.00 95.25 92 GLY A N 1
ATOM 724 C CA . GLY A 1 92 ? 5.384 -8.734 11.010 1.00 95.25 92 GLY A 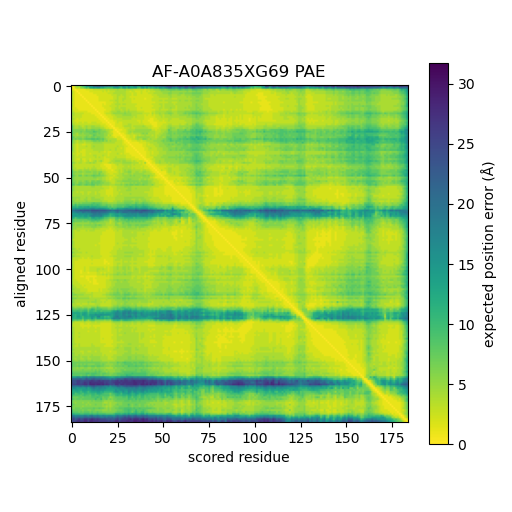CA 1
ATOM 725 C C . GLY A 1 92 ? 3.901 -8.908 10.662 1.00 95.25 92 GLY A C 1
ATOM 726 O O . GLY A 1 92 ? 3.235 -9.781 11.216 1.00 95.25 92 GLY A O 1
ATOM 727 N N . LEU A 1 93 ? 3.357 -8.052 9.794 1.00 94.06 93 LEU A N 1
ATOM 728 C CA . LEU A 1 93 ? 1.969 -8.139 9.343 1.00 94.06 93 LEU A CA 1
ATOM 729 C C . LEU A 1 93 ? 1.842 -9.238 8.287 1.00 94.06 93 LEU A C 1
ATOM 731 O O . LEU A 1 93 ? 2.650 -9.314 7.364 1.00 94.06 93 LEU A O 1
ATOM 735 N N . GLU A 1 94 ? 0.802 -10.063 8.384 1.00 93.69 94 GLU A N 1
ATOM 736 C CA . GLU A 1 94 ? 0.525 -11.109 7.389 1.00 93.69 94 GLU A CA 1
ATOM 737 C C . GLU A 1 94 ? -0.316 -10.596 6.219 1.00 93.69 94 GLU A C 1
ATOM 739 O O . GLU A 1 94 ? -0.156 -11.052 5.083 1.00 93.69 94 GLU A O 1
ATOM 744 N N . ARG A 1 95 ? -1.226 -9.655 6.496 1.00 93.75 95 ARG A N 1
ATOM 745 C CA . ARG A 1 95 ? -2.138 -9.072 5.511 1.00 93.75 95 ARG A CA 1
ATOM 746 C C . ARG A 1 95 ? -2.326 -7.582 5.743 1.00 93.75 95 ARG A C 1
ATOM 748 O O .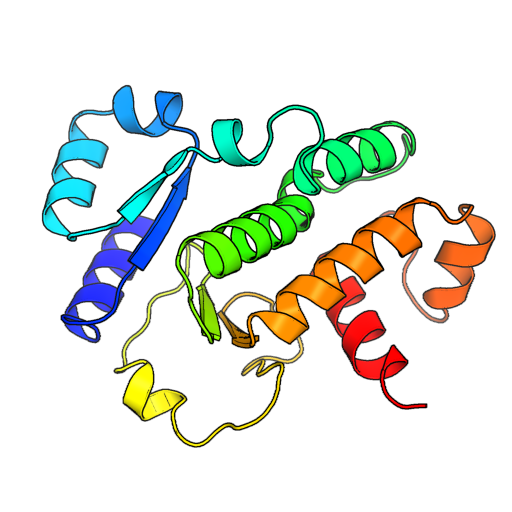 ARG A 1 95 ? -2.325 -7.120 6.885 1.00 93.75 95 ARG A O 1
ATOM 755 N N . ILE A 1 96 ? -2.531 -6.852 4.653 1.00 94.12 96 ILE A N 1
ATOM 756 C CA . ILE A 1 96 ? -2.780 -5.410 4.650 1.00 94.12 96 ILE A CA 1
ATOM 757 C C . ILE A 1 96 ? -3.997 -5.121 3.790 1.00 94.12 96 ILE A C 1
ATOM 759 O O . ILE A 1 96 ? -4.080 -5.576 2.653 1.00 94.12 96 ILE A O 1
ATOM 763 N N . 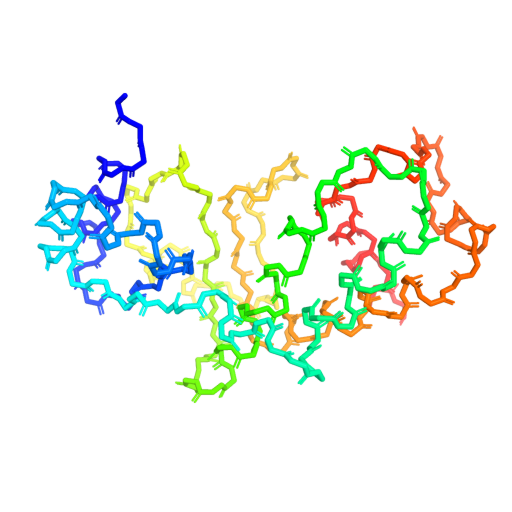LEU A 1 97 ? -4.915 -4.323 4.327 1.00 93.38 97 LEU A N 1
ATOM 764 C CA . LEU A 1 97 ? -5.985 -3.708 3.558 1.00 93.38 97 LEU A CA 1
ATOM 765 C C . LEU A 1 97 ? -5.565 -2.279 3.204 1.00 93.38 97 LEU A C 1
ATOM 767 O O . LEU A 1 97 ? -5.405 -1.447 4.098 1.00 93.38 97 LEU A O 1
ATOM 771 N N . THR A 1 98 ? -5.379 -1.998 1.920 1.00 91.56 98 THR A N 1
ATOM 772 C CA . THR A 1 98 ? -5.177 -0.635 1.422 1.00 91.56 98 THR A CA 1
ATOM 773 C C . THR A 1 98 ? -6.535 0.002 1.187 1.00 91.56 98 THR A C 1
ATOM 775 O O . THR A 1 98 ? -7.430 -0.654 0.658 1.00 91.56 98 THR A O 1
ATOM 778 N N . VAL A 1 99 ? -6.693 1.257 1.601 1.00 89.94 99 VAL A N 1
ATOM 779 C CA . VAL A 1 99 ? -7.934 2.023 1.455 1.00 89.94 99 VAL A CA 1
ATOM 780 C C . VAL A 1 99 ? -7.565 3.434 1.016 1.00 89.94 99 VAL A C 1
ATOM 782 O O . VAL A 1 99 ? -6.754 4.084 1.680 1.00 89.94 99 VAL A O 1
ATOM 785 N N . ASP A 1 100 ? -8.143 3.901 -0.085 1.00 86.62 100 ASP A N 1
ATOM 786 C CA . ASP A 1 100 ? -7.945 5.270 -0.556 1.00 86.62 100 ASP A CA 1
ATOM 787 C C . ASP A 1 100 ? -8.487 6.284 0.456 1.00 86.62 100 ASP A C 1
ATOM 789 O O . ASP A 1 100 ? -9.449 6.041 1.186 1.00 86.62 100 ASP A O 1
ATOM 793 N N . ALA A 1 101 ? -7.867 7.464 0.498 1.00 85.50 101 ALA A N 1
ATOM 794 C CA . ALA A 1 101 ? -8.188 8.485 1.494 1.00 85.50 101 ALA A CA 1
ATOM 795 C C . ALA A 1 101 ? -9.620 9.042 1.372 1.00 85.50 101 ALA A C 1
ATOM 797 O O . ALA A 1 101 ? -10.108 9.672 2.308 1.00 85.50 101 ALA A O 1
ATOM 798 N N . ASP A 1 102 ? -10.286 8.842 0.236 1.00 87.12 102 ASP A N 1
ATOM 799 C CA . ASP A 1 102 ? -11.672 9.241 -0.008 1.00 87.12 102 ASP A CA 1
ATOM 800 C C . ASP A 1 102 ? -12.684 8.097 0.193 1.00 87.12 102 ASP A C 1
ATOM 802 O O . ASP A 1 102 ? -13.861 8.260 -0.133 1.00 87.12 102 ASP A O 1
ATOM 806 N N . GLN A 1 103 ? -12.251 6.975 0.782 1.00 88.62 103 GLN A N 1
ATOM 807 C CA . GLN A 1 103 ? -13.086 5.822 1.118 1.00 88.62 103 GLN A CA 1
ATOM 808 C C . GLN A 1 103 ? -13.222 5.627 2.631 1.00 88.62 103 GLN A C 1
ATOM 810 O O . GLN A 1 103 ? -12.343 5.975 3.420 1.00 88.62 103 GLN A O 1
ATOM 815 N N . GLY A 1 104 ? -14.348 5.041 3.044 1.00 89.62 104 GLY A N 1
ATOM 816 C CA . GLY A 1 104 ? -14.632 4.697 4.436 1.00 89.62 104 GLY A CA 1
ATOM 817 C C . GLY A 1 104 ? -15.115 3.259 4.579 1.00 89.62 104 GLY A C 1
ATOM 818 O O . GLY A 1 104 ? -15.880 2.760 3.757 1.00 89.62 104 GLY A O 1
ATOM 819 N N . LEU A 1 105 ? -14.693 2.597 5.651 1.00 91.44 105 LEU A N 1
ATOM 820 C CA . LEU A 1 105 ? -15.096 1.238 5.989 1.00 91.44 105 LEU A CA 1
ATOM 821 C C . LEU A 1 105 ? -16.294 1.275 6.943 1.00 91.44 105 LEU A C 1
ATOM 823 O O . LEU A 1 105 ? -16.162 1.602 8.120 1.00 91.44 105 LEU A O 1
ATOM 827 N N . PHE A 1 106 ? -17.467 0.900 6.441 1.00 93.06 106 PHE A N 1
ATOM 828 C CA . PHE A 1 106 ? -18.714 0.813 7.218 1.00 93.06 106 PHE A CA 1
ATOM 829 C C . PHE A 1 106 ? -18.962 -0.604 7.761 1.00 93.06 106 PHE A C 1
ATOM 831 O O . PHE A 1 106 ? -20.096 -1.011 8.006 1.00 93.06 106 PHE A O 1
ATOM 838 N N . THR A 1 107 ? -17.895 -1.389 7.891 1.00 92.56 107 THR A N 1
ATOM 839 C CA . THR A 1 107 ? -17.927 -2.770 8.367 1.00 92.56 107 THR A CA 1
ATOM 840 C C . THR A 1 107 ? -16.626 -3.109 9.086 1.00 92.56 107 THR A C 1
ATOM 842 O O . THR A 1 107 ? -15.599 -2.450 8.890 1.00 92.56 107 THR A O 1
ATOM 845 N N . ASP A 1 108 ? -16.686 -4.142 9.918 1.00 93.75 108 ASP A N 1
ATOM 846 C CA . ASP A 1 108 ? -15.517 -4.742 10.552 1.00 93.75 108 ASP A CA 1
ATOM 847 C C . ASP A 1 108 ? -14.700 -5.501 9.491 1.00 93.75 108 ASP A C 1
ATOM 849 O O . ASP A 1 108 ? -15.222 -6.388 8.806 1.00 93.75 108 ASP A O 1
ATOM 853 N N . VAL A 1 109 ? -13.424 -5.144 9.337 1.00 91.69 109 VAL A N 1
ATOM 854 C CA . VAL A 1 109 ? -12.539 -5.700 8.305 1.00 91.69 109 VAL A CA 1
ATOM 855 C C . VAL A 1 109 ? -12.262 -7.178 8.518 1.00 91.69 109 VAL A C 1
ATOM 857 O O . VAL A 1 109 ? -12.183 -7.921 7.543 1.00 91.69 109 VAL A O 1
ATOM 860 N N . TYR A 1 110 ? -12.162 -7.642 9.764 1.00 90.25 110 TYR A N 1
ATOM 861 C CA . TYR A 1 110 ? -11.955 -9.060 10.028 1.00 90.25 110 TYR A CA 1
ATOM 862 C C . TYR A 1 110 ? -13.196 -9.841 9.618 1.00 90.25 110 TYR A C 1
ATOM 864 O O . TYR A 1 110 ? -13.082 -10.820 8.889 1.00 90.25 110 TYR A O 1
ATOM 872 N N . LYS A 1 111 ? -14.395 -9.370 9.971 1.00 90.62 111 LYS A N 1
ATOM 873 C CA . LYS A 1 111 ? -15.640 -10.019 9.533 1.00 90.62 111 LYS A CA 1
ATOM 874 C C . LYS A 1 111 ? -15.789 -10.025 8.016 1.00 90.62 111 LYS A C 1
ATOM 876 O O . LYS A 1 111 ? -16.207 -11.042 7.466 1.00 90.62 111 LYS A O 1
ATOM 881 N N . ALA A 1 112 ? -15.458 -8.913 7.361 1.00 88.88 112 ALA A N 1
ATOM 882 C CA . ALA A 1 112 ? -15.584 -8.768 5.916 1.00 88.88 112 ALA A CA 1
ATOM 883 C C . ALA A 1 112 ? -14.600 -9.659 5.151 1.00 88.88 112 ALA A C 1
ATOM 885 O O . ALA A 1 112 ? -14.963 -10.190 4.104 1.00 88.88 112 ALA A O 1
ATOM 886 N N . PHE A 1 113 ? -13.379 -9.836 5.671 1.00 88.88 113 PHE A N 1
ATOM 887 C CA . PHE A 1 113 ? -12.292 -10.448 4.912 1.00 88.88 113 PHE A CA 1
ATOM 888 C C . PHE A 1 113 ? -11.780 -11.803 5.432 1.00 88.88 113 PHE A C 1
ATOM 890 O O . PHE A 1 113 ? -11.008 -12.453 4.730 1.00 88.88 113 PHE A O 1
ATOM 897 N N . GLN A 1 114 ? -12.217 -12.275 6.606 1.00 88.31 114 GLN A N 1
ATOM 898 C CA . GLN A 1 114 ? -11.740 -13.531 7.223 1.00 88.31 114 GLN A CA 1
ATOM 899 C C . GLN A 1 114 ? -11.898 -14.785 6.351 1.00 88.31 114 GLN A C 1
ATOM 901 O O . GLN A 1 114 ? -11.166 -15.751 6.543 1.00 88.31 114 GLN A O 1
ATOM 906 N N . LEU A 1 115 ? -12.863 -14.799 5.425 1.00 89.56 115 LEU A N 1
ATOM 907 C CA . LEU A 1 115 ? -13.143 -15.971 4.591 1.00 89.56 115 LEU A CA 1
ATOM 908 C C . LEU A 1 115 ? -12.228 -16.067 3.366 1.00 89.56 115 LEU A C 1
ATOM 910 O O . LEU A 1 115 ? -12.072 -17.158 2.824 1.00 89.56 115 LEU A O 1
ATOM 914 N N . TYR A 1 116 ? -11.621 -14.959 2.940 1.00 90.44 116 TYR A N 1
ATOM 915 C CA . TYR A 1 116 ? -10.762 -14.949 1.761 1.00 90.44 116 TYR A CA 1
ATOM 916 C C . TYR A 1 116 ? -9.379 -15.479 2.105 1.00 90.44 116 TYR A C 1
ATOM 918 O O . TYR A 1 116 ? -8.726 -14.968 3.018 1.00 90.44 116 TYR A O 1
ATOM 926 N N . GLN A 1 117 ? -8.909 -16.450 1.334 1.00 89.19 117 GLN A N 1
ATOM 927 C CA . GLN A 1 117 ? -7.573 -17.043 1.471 1.00 89.19 117 GLN A CA 1
ATOM 928 C C . GLN A 1 117 ? -6.628 -16.589 0.355 1.00 89.19 117 GLN A C 1
ATOM 930 O O . GLN A 1 117 ? -5.448 -16.929 0.347 1.00 89.19 117 GLN A O 1
ATOM 935 N N . GLU A 1 118 ? -7.146 -15.813 -0.591 1.00 91.31 118 GLU A N 1
ATOM 936 C CA . GLU A 1 118 ? -6.416 -15.317 -1.736 1.00 91.31 118 GLU A CA 1
ATOM 937 C C . GLU A 1 118 ? -5.343 -14.311 -1.314 1.00 91.31 118 GLU A C 1
ATOM 939 O O . GLU A 1 118 ? -5.513 -13.482 -0.409 1.00 91.31 118 GLU A O 1
ATOM 944 N N . ASP A 1 119 ? -4.234 -14.376 -2.043 1.00 89.69 119 ASP A N 1
ATOM 945 C CA . ASP A 1 119 ? -3.101 -13.468 -1.916 1.00 89.69 119 ASP A CA 1
ATOM 946 C C . ASP A 1 119 ? -3.496 -12.013 -2.209 1.00 89.69 119 ASP A C 1
ATOM 948 O O . ASP A 1 119 ? -2.929 -11.091 -1.624 1.00 89.69 119 ASP A O 1
ATOM 952 N N . ILE A 1 120 ? -4.472 -11.804 -3.098 1.00 89.06 120 ILE A N 1
ATOM 953 C CA . ILE A 1 120 ? -5.027 -10.492 -3.435 1.00 89.06 120 ILE A CA 1
ATOM 954 C C . ILE A 1 120 ? -6.545 -10.605 -3.541 1.00 89.06 120 ILE A C 1
ATOM 956 O O . ILE A 1 120 ? -7.051 -11.468 -4.256 1.00 89.06 120 ILE A O 1
ATOM 960 N N . VAL A 1 121 ? -7.265 -9.700 -2.877 1.00 87.75 121 VAL A N 1
ATOM 961 C CA . VAL A 1 121 ? -8.719 -9.551 -3.015 1.00 87.75 121 VAL A CA 1
ATOM 962 C C . VAL A 1 121 ? -9.035 -8.109 -3.382 1.00 87.75 121 VAL A C 1
ATOM 964 O O . VAL A 1 121 ? -8.791 -7.190 -2.598 1.00 87.75 121 VAL A O 1
ATOM 967 N N . THR A 1 122 ? -9.616 -7.919 -4.565 1.00 82.94 122 THR A N 1
ATOM 968 C CA . THR A 1 122 ? -10.155 -6.639 -5.026 1.00 82.94 122 THR A CA 1
ATOM 969 C C . THR A 1 122 ? -11.687 -6.751 -5.084 1.00 82.94 122 THR A C 1
ATOM 971 O O . THR A 1 122 ? -12.225 -7.532 -5.866 1.00 82.94 122 THR A O 1
ATOM 974 N N . PRO A 1 123 ? -12.445 -5.995 -4.270 1.00 73.06 123 PRO A N 1
ATOM 975 C CA . PRO A 1 123 ? -13.906 -5.988 -4.339 1.00 73.06 123 PRO A CA 1
ATOM 976 C C . PRO A 1 123 ? -14.424 -5.261 -5.596 1.00 73.06 123 PRO A C 1
ATOM 978 O O . PRO A 1 123 ? -15.616 -5.295 -5.886 1.00 73.06 123 PRO A O 1
ATOM 981 N N . CYS A 1 124 ? -13.534 -4.596 -6.338 1.00 70.19 124 CYS A N 1
ATOM 982 C CA . CYS A 1 124 ? -13.825 -3.777 -7.504 1.00 70.19 124 CYS A CA 1
ATOM 983 C C . CYS A 1 124 ? -12.800 -4.061 -8.607 1.00 70.19 124 CYS A C 1
ATOM 985 O O . CYS A 1 124 ? -11.599 -3.908 -8.402 1.00 70.19 124 CYS A O 1
ATOM 987 N N . TYR A 1 125 ? -13.271 -4.433 -9.799 1.00 60.16 125 TYR A N 1
ATOM 988 C CA . TYR A 1 125 ? -12.402 -4.688 -10.957 1.00 60.16 125 TYR A CA 1
ATOM 989 C C . TYR A 1 125 ? -11.777 -3.405 -11.539 1.00 60.16 125 TYR A C 1
ATOM 991 O O . TYR A 1 125 ? -10.755 -3.463 -12.212 1.00 60.16 125 TYR A O 1
ATOM 999 N N . GLN A 1 126 ? -12.384 -2.239 -11.296 1.00 59.50 126 GLN A N 1
ATOM 1000 C CA . GLN A 1 126 ? -12.010 -0.975 -11.948 1.00 59.50 126 GLN A CA 1
ATOM 1001 C C . GLN A 1 126 ? -11.436 0.075 -10.988 1.00 59.50 126 GLN A C 1
ATOM 1003 O O . GLN A 1 126 ? -11.249 1.219 -11.396 1.00 59.50 126 GLN A O 1
ATOM 1008 N N . CYS A 1 127 ? -11.163 -0.281 -9.729 1.00 62.78 127 CYS A N 1
ATOM 1009 C CA . CYS A 1 127 ? -10.676 0.669 -8.737 1.00 62.78 127 CYS A CA 1
ATOM 1010 C C . CYS A 1 127 ? -9.770 0.014 -7.678 1.00 62.78 127 CYS A C 1
ATOM 1012 O O . CYS A 1 127 ? -10.133 -1.006 -7.097 1.00 62.78 127 CYS A O 1
ATOM 1014 N N . SER A 1 128 ? -8.609 0.630 -7.406 1.00 63.66 128 SER A N 1
ATOM 1015 C CA . SER A 1 128 ? -7.653 0.252 -6.339 1.00 63.66 128 SER A CA 1
ATOM 1016 C C . SER A 1 128 ? -8.053 0.806 -4.969 1.00 63.66 128 SER A C 1
ATOM 1018 O O . SER A 1 128 ? -7.313 0.691 -3.994 1.00 63.66 128 SER A O 1
ATOM 1020 N N . GLN A 1 129 ? -9.262 1.358 -4.891 1.00 79.06 129 GLN A N 1
ATOM 1021 C CA . GLN A 1 129 ? -9.805 2.066 -3.742 1.00 79.06 129 GLN A CA 1
ATOM 1022 C C . GLN A 1 129 ? -9.800 1.245 -2.455 1.00 79.06 129 GLN A C 1
ATOM 1024 O O . GLN A 1 129 ? -9.640 1.809 -1.376 1.00 79.06 129 GLN A O 1
ATOM 1029 N N . ILE A 1 130 ? -9.996 -0.073 -2.557 1.00 86.81 130 ILE A N 1
ATOM 1030 C CA . ILE A 1 130 ? -9.909 -1.011 -1.438 1.00 86.81 130 ILE A CA 1
ATOM 1031 C C . ILE A 1 130 ? -9.277 -2.301 -1.956 1.00 86.81 130 ILE A C 1
ATOM 1033 O O . ILE A 1 130 ? -9.857 -2.940 -2.828 1.00 86.81 130 ILE A O 1
ATOM 1037 N N . VAL A 1 131 ? -8.125 -2.714 -1.431 1.00 89.50 131 VAL A N 1
ATOM 1038 C CA . VAL A 1 131 ? -7.479 -3.976 -1.838 1.00 89.50 131 VAL A CA 1
ATOM 1039 C C . VAL A 1 131 ? -6.882 -4.673 -0.628 1.00 89.50 131 VAL A C 1
ATOM 1041 O O . VAL A 1 131 ? -6.135 -4.072 0.143 1.00 89.50 131 VAL A O 1
ATOM 1044 N N . LEU A 1 132 ? -7.207 -5.952 -0.452 1.00 92.75 132 LEU A N 1
ATOM 1045 C CA . LEU A 1 132 ? -6.564 -6.798 0.545 1.00 92.75 132 LEU A CA 1
ATOM 1046 C C . LEU A 1 132 ? -5.384 -7.522 -0.091 1.00 92.75 132 LEU A C 1
ATOM 1048 O O . LEU A 1 132 ? -5.540 -8.179 -1.116 1.00 92.75 132 LEU A O 1
ATOM 1052 N N . TRP A 1 133 ? -4.238 -7.454 0.567 1.00 93.75 133 TRP A N 1
ATOM 1053 C CA . TRP A 1 133 ? -3.005 -8.108 0.162 1.00 93.75 133 TRP A CA 1
ATOM 1054 C C . TRP A 1 133 ? -2.544 -9.063 1.251 1.00 93.75 133 TRP A C 1
ATOM 1056 O O . TRP A 1 133 ? -2.571 -8.710 2.432 1.00 93.75 133 TRP A O 1
ATOM 1066 N N . SER A 1 134 ? -2.041 -10.234 0.874 1.00 95.31 134 SER A N 1
ATOM 1067 C CA . SER A 1 134 ? -1.035 -10.899 1.694 1.00 95.31 134 SER A CA 1
ATOM 1068 C C . SER A 1 134 ? 0.277 -10.121 1.591 1.00 95.31 134 SER A C 1
ATOM 1070 O O . SER A 1 134 ? 0.612 -9.558 0.544 1.00 95.31 134 SER A O 1
ATOM 1072 N N . THR A 1 135 ? 1.054 -10.096 2.670 1.00 95.88 135 THR A N 1
ATOM 1073 C CA . THR A 1 135 ? 2.364 -9.432 2.671 1.00 95.88 135 THR A CA 1
ATOM 1074 C C . THR A 1 135 ? 3.290 -10.019 1.610 1.00 95.88 135 THR A C 1
ATOM 1076 O O . THR A 1 135 ? 4.012 -9.282 0.947 1.00 95.88 135 THR A O 1
ATOM 1079 N N . LYS A 1 136 ? 3.214 -11.335 1.371 1.00 95.06 136 LYS A N 1
ATOM 1080 C CA . LYS A 1 136 ? 3.952 -12.013 0.297 1.00 95.06 136 LYS A CA 1
ATOM 1081 C C . LYS A 1 136 ? 3.535 -11.514 -1.090 1.00 95.06 136 LYS A C 1
ATOM 1083 O O . LYS A 1 136 ? 4.390 -11.315 -1.952 1.00 95.06 136 LYS A O 1
ATOM 1088 N N . ALA A 1 137 ? 2.238 -11.337 -1.328 1.00 93.62 137 ALA A N 1
ATOM 1089 C CA . ALA A 1 137 ? 1.737 -10.865 -2.612 1.00 93.62 137 ALA A CA 1
ATOM 1090 C C . ALA A 1 137 ? 2.144 -9.419 -2.882 1.00 93.62 137 ALA A C 1
ATOM 1092 O O . ALA A 1 137 ? 2.613 -9.127 -3.981 1.00 93.62 137 ALA A O 1
ATOM 1093 N N . LEU A 1 138 ? 2.017 -8.554 -1.872 1.00 93.12 138 LEU A N 1
ATOM 1094 C CA . LEU A 1 138 ? 2.445 -7.161 -1.948 1.00 93.12 138 LEU A CA 1
ATOM 1095 C C . LEU A 1 138 ? 3.958 -7.059 -2.184 1.00 93.12 138 LEU A C 1
ATOM 1097 O O . LEU A 1 138 ? 4.407 -6.258 -2.995 1.00 93.12 138 LEU A O 1
ATOM 1101 N N . ASP A 1 139 ? 4.745 -7.923 -1.547 1.00 94.38 139 ASP A N 1
ATOM 1102 C CA . ASP A 1 139 ? 6.186 -7.995 -1.768 1.00 94.38 139 ASP A CA 1
ATOM 1103 C C . ASP A 1 139 ? 6.545 -8.363 -3.213 1.00 94.38 139 ASP A C 1
ATOM 1105 O O . ASP A 1 139 ? 7.299 -7.651 -3.874 1.00 94.38 139 ASP A O 1
ATOM 1109 N N . ALA A 1 140 ? 5.930 -9.427 -3.732 1.00 93.12 140 ALA A N 1
ATOM 1110 C CA . ALA A 1 140 ? 6.121 -9.847 -5.115 1.00 93.12 140 ALA A CA 1
ATOM 1111 C C . ALA A 1 140 ? 5.618 -8.795 -6.119 1.00 93.12 140 ALA A C 1
ATOM 1113 O O . ALA A 1 140 ? 6.175 -8.678 -7.208 1.00 93.12 140 ALA A O 1
ATOM 1114 N N . TYR A 1 141 ? 4.574 -8.035 -5.770 1.00 91.38 141 TYR A N 1
ATOM 1115 C CA . TYR A 1 141 ? 4.078 -6.925 -6.584 1.00 91.38 141 TYR A CA 1
ATOM 1116 C C . TYR A 1 141 ? 5.145 -5.838 -6.731 1.00 91.38 141 TYR A C 1
ATOM 1118 O O . TYR A 1 141 ? 5.388 -5.363 -7.838 1.00 91.38 141 TYR A O 1
ATOM 1126 N N . CYS A 1 142 ? 5.849 -5.510 -5.648 1.00 92.06 142 CYS A N 1
ATOM 1127 C CA . CYS A 1 142 ? 6.937 -4.532 -5.660 1.00 92.06 142 CYS A CA 1
ATOM 1128 C C . CYS A 1 142 ? 8.142 -5.010 -6.480 1.00 92.06 142 CYS A C 1
ATOM 1130 O O . CYS A 1 142 ? 8.730 -4.234 -7.233 1.00 92.06 142 CYS A O 1
ATOM 1132 N N . ASP A 1 143 ? 8.489 -6.293 -6.388 1.00 92.31 143 ASP A N 1
ATOM 1133 C CA . ASP A 1 143 ? 9.574 -6.867 -7.189 1.00 92.31 143 ASP A CA 1
ATOM 1134 C C . ASP A 1 143 ? 9.211 -6.914 -8.681 1.00 92.31 143 ASP A C 1
ATOM 1136 O O . ASP A 1 143 ? 10.038 -6.600 -9.544 1.00 92.31 143 ASP A O 1
ATOM 1140 N N . GLY A 1 144 ? 7.952 -7.243 -8.988 1.00 89.44 144 GLY A N 1
ATOM 1141 C CA . GLY A 1 144 ? 7.396 -7.162 -10.336 1.00 89.44 144 GLY A CA 1
ATOM 1142 C C . GLY A 1 144 ? 7.450 -5.739 -10.882 1.00 89.44 144 GLY A C 1
ATOM 1143 O O . GLY A 1 144 ? 7.889 -5.540 -12.012 1.00 89.44 144 GLY A O 1
ATOM 1144 N N . LEU A 1 145 ? 7.075 -4.750 -10.066 1.00 88.81 145 LEU A N 1
ATOM 1145 C CA . LEU A 1 145 ? 7.120 -3.330 -10.415 1.00 88.81 145 LEU A CA 1
ATOM 1146 C C . LEU A 1 145 ? 8.548 -2.891 -10.766 1.00 88.81 145 LEU A C 1
ATOM 1148 O O . LEU A 1 145 ? 8.779 -2.348 -11.842 1.00 88.81 145 LEU A O 1
ATOM 1152 N N . LEU A 1 146 ? 9.529 -3.188 -9.912 1.00 90.75 146 LEU A N 1
ATOM 1153 C CA . LEU A 1 146 ? 10.935 -2.865 -10.185 1.00 90.75 146 LEU A CA 1
ATOM 1154 C C . LEU A 1 146 ? 11.476 -3.584 -11.425 1.00 90.75 146 LEU A C 1
ATOM 1156 O O . LEU A 1 146 ? 12.274 -3.016 -12.166 1.00 90.75 146 LEU A O 1
ATOM 1160 N N . THR A 1 147 ? 11.063 -4.831 -11.652 1.00 90.06 147 THR A N 1
ATOM 1161 C CA . THR A 1 147 ? 11.457 -5.595 -12.843 1.00 90.06 147 THR A CA 1
ATOM 1162 C C . THR A 1 147 ? 10.884 -4.967 -14.106 1.00 90.06 147 THR A C 1
ATOM 1164 O O . THR A 1 147 ? 11.625 -4.759 -15.062 1.00 90.06 147 THR A O 1
ATOM 1167 N N . PHE A 1 148 ? 9.601 -4.602 -14.089 1.00 87.06 148 PHE A N 1
ATOM 1168 C CA . PHE A 1 148 ? 8.925 -3.958 -15.209 1.00 87.06 148 PHE A CA 1
ATOM 1169 C C . PHE A 1 148 ? 9.625 -2.660 -15.622 1.00 87.06 148 PHE A C 1
ATOM 1171 O O . PHE A 1 148 ? 9.957 -2.489 -16.789 1.00 87.06 148 PHE A O 1
ATOM 1178 N N . TRP A 1 149 ? 9.954 -1.789 -14.666 1.00 85.75 149 TRP A N 1
ATOM 1179 C CA . TRP A 1 149 ? 10.595 -0.501 -14.959 1.00 85.75 149 TRP A CA 1
ATOM 1180 C C . TRP A 1 149 ? 12.076 -0.585 -15.348 1.00 85.75 149 TRP A C 1
ATOM 1182 O O . TRP A 1 149 ? 12.661 0.416 -15.756 1.00 85.75 149 TRP A O 1
ATOM 1192 N N . ARG A 1 150 ? 12.689 -1.771 -15.263 1.00 90.06 150 ARG A N 1
ATOM 1193 C CA . ARG A 1 150 ? 14.024 -2.039 -15.825 1.00 90.06 150 ARG A CA 1
ATOM 1194 C C . ARG A 1 150 ? 13.983 -2.478 -17.286 1.00 90.06 150 ARG A C 1
ATOM 1196 O O . ARG A 1 150 ? 15.021 -2.440 -17.942 1.00 90.06 150 ARG A O 1
ATOM 1203 N N . LEU A 1 151 ? 12.831 -2.929 -17.777 1.00 87.12 151 LEU A N 1
ATOM 1204 C CA . LEU A 1 151 ? 12.660 -3.284 -19.183 1.00 87.12 151 LEU A CA 1
ATOM 1205 C C . LEU A 1 151 ? 12.751 -2.029 -20.055 1.00 87.12 151 LEU A C 1
ATOM 1207 O O . LEU A 1 151 ? 12.488 -0.917 -19.591 1.00 87.12 151 LEU A O 1
ATOM 1211 N N . ASN A 1 152 ? 13.104 -2.208 -21.327 1.00 85.88 152 ASN A N 1
ATOM 1212 C CA . ASN A 1 152 ? 13.023 -1.122 -22.299 1.00 85.88 152 ASN A CA 1
ATOM 1213 C C . ASN A 1 152 ? 11.548 -0.803 -22.633 1.00 85.88 152 ASN A C 1
ATOM 1215 O O . ASN A 1 152 ? 10.662 -1.620 -22.395 1.00 85.88 152 ASN A O 1
ATOM 1219 N N . GLU A 1 153 ? 11.289 0.380 -23.192 1.00 82.19 153 GLU A N 1
ATOM 1220 C CA . GLU A 1 153 ? 9.931 0.845 -23.525 1.00 82.19 153 GLU A CA 1
ATOM 1221 C C . GLU A 1 153 ? 9.173 -0.109 -24.466 1.00 82.19 153 GLU A C 1
ATOM 1223 O O . GLU A 1 153 ? 7.972 -0.302 -24.315 1.00 82.19 153 GLU A O 1
ATOM 1228 N N . THR A 1 154 ? 9.856 -0.756 -25.416 1.00 83.31 154 THR A N 1
ATOM 1229 C CA . THR A 1 154 ? 9.205 -1.694 -26.347 1.00 83.31 154 THR A CA 1
ATOM 1230 C C . THR A 1 154 ? 8.687 -2.932 -25.615 1.00 83.31 154 THR A C 1
ATOM 1232 O O . THR A 1 154 ? 7.504 -3.250 -25.720 1.00 83.31 154 THR A O 1
ATOM 1235 N N . ASP A 1 155 ? 9.530 -3.578 -24.807 1.00 85.31 155 ASP A N 1
ATOM 1236 C CA . ASP A 1 155 ? 9.163 -4.779 -24.044 1.00 85.31 155 ASP A CA 1
ATOM 1237 C C . ASP A 1 155 ? 8.017 -4.495 -23.061 1.00 85.31 155 ASP A C 1
ATOM 1239 O O . ASP A 1 155 ? 7.112 -5.310 -22.862 1.00 85.31 155 ASP A O 1
ATOM 1243 N N . ARG A 1 156 ? 8.034 -3.312 -22.440 1.00 83.50 156 ARG A N 1
ATOM 1244 C CA . ARG A 1 156 ? 6.963 -2.865 -21.548 1.00 83.50 156 ARG A CA 1
ATOM 1245 C C . ARG A 1 156 ? 5.657 -2.651 -22.312 1.00 83.50 156 ARG A C 1
ATOM 1247 O O . ARG A 1 156 ? 4.632 -3.177 -21.887 1.00 83.50 156 ARG A O 1
ATOM 1254 N N . GLN A 1 157 ? 5.672 -1.960 -23.452 1.00 79.56 157 GLN A N 1
ATOM 1255 C CA . GLN A 1 157 ? 4.481 -1.775 -24.293 1.00 79.56 157 GLN A CA 1
ATOM 1256 C C . GLN A 1 157 ? 3.894 -3.106 -24.792 1.00 79.56 157 GLN A C 1
ATOM 1258 O O . GLN A 1 157 ? 2.669 -3.252 -24.854 1.00 79.56 157 GLN A O 1
ATOM 1263 N N . GLU A 1 158 ? 4.733 -4.098 -25.103 1.00 81.31 158 GLU A N 1
ATOM 1264 C CA . GLU A 1 158 ? 4.284 -5.432 -25.521 1.00 81.31 158 GLU A CA 1
ATOM 1265 C C . GLU A 1 158 ? 3.482 -6.153 -24.429 1.00 81.31 158 GLU A C 1
ATOM 1267 O O . GLU A 1 158 ? 2.426 -6.730 -24.725 1.00 81.31 158 GLU A O 1
ATOM 1272 N N . LEU A 1 159 ? 3.907 -6.042 -23.162 1.00 78.50 159 LEU A N 1
ATOM 1273 C CA . LEU A 1 159 ? 3.170 -6.574 -22.006 1.00 78.50 159 LEU A CA 1
ATOM 1274 C C . LEU A 1 159 ? 1.755 -5.970 -21.869 1.00 78.50 159 LEU A C 1
ATOM 1276 O O . LEU A 1 159 ? 0.896 -6.573 -21.225 1.00 78.50 159 LEU A O 1
ATOM 1280 N N . PHE A 1 160 ? 1.482 -4.825 -22.508 1.00 70.31 160 PHE A N 1
ATOM 1281 C CA . PHE A 1 160 ? 0.238 -4.051 -22.397 1.00 70.31 160 PHE A CA 1
ATOM 1282 C C . PHE A 1 160 ? -0.762 -4.212 -23.553 1.00 70.31 160 PHE A C 1
ATOM 1284 O O . PHE A 1 160 ? -1.786 -3.517 -23.604 1.00 70.31 160 PHE A O 1
ATOM 1291 N N . THR A 1 161 ? -0.521 -5.103 -24.512 1.00 66.56 161 THR A N 1
ATOM 1292 C CA . THR A 1 161 ? -1.245 -5.050 -25.791 1.00 66.56 161 THR A CA 1
ATOM 1293 C C . THR A 1 161 ? -2.759 -5.331 -25.707 1.00 66.56 161 THR A C 1
ATOM 1295 O O . THR A 1 161 ? -3.217 -6.468 -25.621 1.00 66.56 161 THR A O 1
ATOM 1298 N N . LYS A 1 162 ? -3.547 -4.244 -25.810 1.00 48.94 162 LYS A N 1
ATOM 1299 C CA . LYS A 1 162 ? -4.563 -3.990 -26.867 1.00 48.94 162 LYS A CA 1
ATOM 1300 C C . LYS A 1 162 ? -5.124 -2.551 -26.821 1.00 48.94 162 LYS A C 1
ATOM 1302 O O . LYS A 1 162 ? -5.677 -2.117 -27.826 1.00 48.94 162 LYS A O 1
ATOM 1307 N N . TYR A 1 163 ? -4.989 -1.796 -25.717 1.00 51.31 163 TYR A N 1
ATOM 1308 C CA . TYR A 1 163 ? -5.695 -0.502 -25.584 1.00 51.31 163 TYR A CA 1
ATOM 1309 C C . TYR A 1 163 ? -4.999 0.673 -24.867 1.00 51.31 163 TYR A C 1
ATOM 1311 O O . TYR A 1 163 ? -5.631 1.723 -24.805 1.00 51.31 163 TYR A O 1
ATOM 1319 N N . ARG A 1 164 ? -3.781 0.586 -24.306 1.00 54.38 164 ARG A N 1
ATOM 1320 C CA . ARG A 1 164 ? -3.234 1.702 -23.496 1.00 54.38 164 ARG A CA 1
ATOM 1321 C C . ARG A 1 164 ? -1.720 1.841 -23.641 1.00 54.38 164 ARG A C 1
ATOM 1323 O O . ARG A 1 164 ? -0.994 0.874 -23.459 1.00 54.38 164 ARG A O 1
ATOM 1330 N N . THR A 1 165 ? -1.269 3.037 -24.000 1.00 59.53 165 THR A N 1
ATOM 1331 C CA . THR A 1 165 ? 0.146 3.437 -23.979 1.00 59.53 165 THR A CA 1
ATOM 1332 C C . THR A 1 165 ? 0.647 3.534 -22.534 1.00 59.53 165 THR A C 1
ATOM 1334 O O . THR A 1 165 ? -0.167 3.821 -21.655 1.00 59.53 165 THR A O 1
ATOM 1337 N N . GLU A 1 166 ? 1.961 3.403 -22.286 1.00 64.62 166 GLU A N 1
ATOM 1338 C CA . GLU A 1 166 ? 2.576 3.617 -20.950 1.00 64.62 166 GLU A CA 1
ATOM 1339 C C . GLU A 1 166 ? 2.136 4.942 -20.310 1.00 64.62 166 GLU A C 1
ATOM 1341 O O . GLU A 1 166 ? 1.876 5.021 -19.121 1.00 64.62 166 GLU A O 1
ATOM 1346 N N . ARG A 1 167 ? 1.885 5.957 -21.137 1.00 60.88 167 ARG A N 1
ATOM 1347 C CA . ARG A 1 167 ? 1.389 7.271 -20.725 1.00 60.88 167 ARG A CA 1
ATOM 1348 C C . ARG A 1 167 ? 0.120 7.263 -19.846 1.00 60.88 167 ARG A C 1
ATOM 1350 O O . ARG A 1 167 ? -0.036 8.166 -19.028 1.00 60.88 167 ARG A O 1
ATOM 1357 N N . ASP A 1 168 ? -0.770 6.277 -20.006 1.00 62.56 168 ASP A N 1
ATOM 1358 C CA . ASP A 1 168 ? -2.026 6.134 -19.236 1.00 62.56 168 ASP A CA 1
ATOM 1359 C C . ASP A 1 168 ? -1.942 5.015 -18.178 1.00 62.56 168 ASP A C 1
ATOM 1361 O O . ASP A 1 168 ? -2.954 4.479 -17.697 1.00 62.56 168 ASP A O 1
ATOM 1365 N N . PHE A 1 169 ? -0.720 4.610 -17.849 1.00 71.69 169 PHE A N 1
ATOM 1366 C CA . PHE A 1 169 ? -0.438 3.561 -16.894 1.00 71.69 169 PHE A CA 1
ATOM 1367 C C . PHE A 1 169 ? -0.760 4.019 -15.466 1.00 71.69 169 PHE A C 1
ATOM 1369 O O . PHE A 1 169 ? -0.457 5.135 -15.048 1.00 71.69 169 PHE A O 1
ATOM 1376 N N . ASN A 1 170 ? -1.435 3.147 -14.718 1.00 73.25 170 ASN A N 1
ATOM 1377 C CA . ASN A 1 170 ? -1.777 3.364 -13.318 1.00 73.25 170 ASN A CA 1
ATOM 1378 C C . ASN A 1 170 ? -1.661 2.042 -12.546 1.00 73.25 170 ASN A C 1
ATOM 1380 O O . ASN A 1 170 ? -1.457 0.974 -13.131 1.00 73.25 170 ASN A O 1
ATOM 1384 N N . ASP A 1 171 ? -1.799 2.124 -11.227 1.00 76.06 171 ASP A N 1
ATOM 1385 C CA . ASP A 1 171 ? -1.711 0.986 -10.312 1.00 76.06 171 ASP A CA 1
ATOM 1386 C C . ASP A 1 171 ? -2.660 -0.164 -10.656 1.00 76.06 171 ASP A C 1
ATOM 1388 O O . ASP A 1 171 ? -2.247 -1.321 -10.607 1.00 76.06 171 ASP A O 1
ATOM 1392 N N . MET A 1 172 ? -3.885 0.124 -11.094 1.00 76.19 172 MET A N 1
ATOM 1393 C CA . MET A 1 172 ? -4.836 -0.913 -11.502 1.00 76.19 172 MET A CA 1
ATOM 1394 C C . MET A 1 172 ? -4.407 -1.666 -12.754 1.00 76.19 172 MET A C 1
ATOM 1396 O O . MET A 1 172 ? -4.546 -2.888 -12.809 1.00 76.19 172 MET A O 1
ATOM 1400 N N . HIS A 1 173 ? -3.866 -0.968 -13.749 1.00 78.31 173 HIS A N 1
ATOM 1401 C CA . HIS A 1 173 ? -3.349 -1.627 -14.944 1.00 78.31 173 HIS A CA 1
ATOM 1402 C C . HIS A 1 173 ? -2.160 -2.530 -14.615 1.00 78.31 173 HIS A C 1
ATOM 1404 O O . HIS A 1 173 ? -2.064 -3.634 -15.153 1.00 78.31 173 HIS A O 1
ATOM 1410 N N . PHE A 1 174 ? -1.282 -2.102 -13.704 1.00 80.94 174 PHE A N 1
ATOM 1411 C CA . PHE A 1 174 ? -0.175 -2.949 -13.274 1.00 80.94 174 PHE A CA 1
ATOM 1412 C C . PHE A 1 174 ? -0.650 -4.154 -12.476 1.00 80.94 174 PHE A C 1
ATOM 1414 O O . PHE A 1 174 ? -0.198 -5.271 -12.715 1.00 80.94 174 PHE A O 1
ATOM 1421 N N . LEU A 1 175 ? -1.583 -3.938 -11.549 1.00 81.62 175 LEU A N 1
ATOM 1422 C CA . LEU A 1 175 ? -2.178 -4.998 -10.752 1.00 81.62 175 LEU A CA 1
ATOM 1423 C C . LEU A 1 175 ? -2.853 -6.050 -11.632 1.00 81.62 175 LEU A C 1
ATOM 1425 O O . LEU A 1 175 ? -2.674 -7.242 -11.396 1.00 81.62 175 LEU A O 1
ATOM 1429 N N . ASP A 1 176 ? -3.567 -5.626 -12.673 1.00 78.06 176 ASP A N 1
ATOM 1430 C CA . ASP A 1 176 ? -4.194 -6.528 -13.637 1.00 78.06 176 ASP A CA 1
ATOM 1431 C C . ASP A 1 176 ? -3.156 -7.398 -14.363 1.00 78.06 176 ASP A C 1
ATOM 1433 O O . ASP A 1 176 ? -3.310 -8.621 -14.411 1.00 78.06 176 ASP A O 1
ATOM 1437 N N . ILE A 1 177 ? -2.057 -6.805 -14.848 1.00 77.25 177 ILE A N 1
ATOM 1438 C CA . ILE A 1 177 ? -0.941 -7.564 -15.438 1.00 77.25 177 ILE A CA 1
ATOM 1439 C C . ILE A 1 177 ? -0.310 -8.499 -14.418 1.00 77.25 177 ILE A C 1
ATOM 1441 O O . ILE A 1 177 ? -0.053 -9.657 -14.728 1.00 77.25 177 ILE A O 1
ATOM 1445 N N . PHE A 1 178 ? -0.056 -8.023 -13.204 1.00 81.81 178 PHE A N 1
ATOM 1446 C CA . PHE A 1 178 ? 0.572 -8.815 -12.159 1.00 81.81 178 PHE A CA 1
ATOM 1447 C C . PHE A 1 178 ? -0.272 -10.040 -11.787 1.00 81.81 178 PHE A C 1
ATOM 1449 O O . PHE A 1 178 ? 0.259 -11.144 -11.662 1.00 81.81 178 PHE A O 1
ATOM 1456 N N . ILE A 1 179 ? -1.588 -9.864 -11.644 1.00 78.94 179 ILE A N 1
ATOM 1457 C CA . ILE A 1 179 ? -2.519 -10.949 -11.318 1.00 78.94 179 ILE A CA 1
ATOM 1458 C C . ILE A 1 179 ? -2.655 -11.912 -12.504 1.00 78.94 179 ILE A C 1
ATOM 1460 O O . ILE A 1 179 ? -2.501 -13.118 -12.319 1.00 78.94 179 ILE A O 1
ATOM 1464 N N . LYS A 1 180 ? -2.888 -11.409 -13.725 1.00 74.00 180 LYS A N 1
ATOM 1465 C CA . LYS A 1 180 ? -3.056 -12.248 -14.929 1.00 74.00 180 LYS A CA 1
ATOM 1466 C C . LYS A 1 180 ? -1.757 -12.934 -15.364 1.00 74.00 180 LYS A C 1
ATOM 1468 O O . LYS A 1 180 ? -1.781 -14.052 -15.873 1.00 74.00 180 LYS A O 1
ATOM 1473 N N . GLY A 1 181 ? -0.619 -12.282 -15.154 1.00 65.06 181 GLY A N 1
ATOM 1474 C CA . GLY A 1 181 ? 0.713 -12.781 -15.496 1.00 65.06 181 GLY A CA 1
ATOM 1475 C C . GLY A 1 181 ? 1.211 -13.895 -14.574 1.00 65.06 181 GLY A C 1
ATOM 1476 O O . GLY A 1 181 ? 2.074 -14.669 -14.976 1.00 65.06 181 GLY A O 1
ATOM 1477 N N . LYS A 1 182 ? 0.644 -14.025 -13.366 1.00 58.25 182 LYS A N 1
ATOM 1478 C CA . LYS A 1 182 ? 0.943 -15.114 -12.419 1.00 58.25 182 LYS A CA 1
ATOM 1479 C C . LYS A 1 182 ? 0.221 -16.430 -12.719 1.00 58.25 182 LYS A C 1
ATOM 1481 O O . LYS A 1 182 ? 0.550 -17.445 -12.113 1.00 58.25 182 LYS A O 1
ATOM 1486 N N . THR A 1 183 ? -0.733 -16.439 -13.648 1.00 45.50 183 THR A N 1
ATOM 1487 C CA . THR A 1 183 ? -1.349 -17.668 -14.168 1.00 45.50 183 THR A CA 1
ATOM 1488 C C . THR A 1 183 ? -0.598 -18.176 -15.400 1.00 45.50 183 THR A C 1
ATOM 1490 O O . THR A 1 183 ? -1.090 -18.030 -16.517 1.00 45.50 183 THR A O 1
ATOM 1493 N N . ARG A 1 184 ? 0.588 -18.765 -15.204 1.00 34.94 184 ARG A N 1
ATOM 1494 C CA . ARG A 1 184 ? 1.220 -19.726 -16.127 1.00 34.94 184 ARG A CA 1
ATOM 1495 C C . ARG A 1 184 ? 2.065 -20.727 -15.354 1.00 34.94 184 ARG A C 1
ATOM 1497 O O . ARG A 1 184 ? 2.873 -20.274 -14.517 1.00 34.94 184 ARG A O 1
#

Mean predicted aligned error: 5.91 Å

pLDDT: mean 84.05, std 11.27, range [34.94, 95.88]

Sequence (184 aa):
MHALDLLRVSRLFNPTTRFYLLADLGVVEKNAYHQGQLAKLNLQIRNSTGLRGPGSRAAQYDALHYQNANELHPPEMLSRFCEMADLAKAEGLERILTVDADQGLFTDVYKAFQLYQEDIVTPCYQCSQIVLWSTKALDAYCDGLLTFWRLNETDRQELFTKYRTERDFNDMHFLDIFIKGKTR

Secondary structure (DSSP, 8-state):
--HHHHHHHHHHH-TTS--EEEE-HHHHHT-HHHHHHHHTTT-EEEEHHHHT-TTSHHHHHHHHHHHSTT--S-THHHHHHHHHHHHHHHTT-SEEEEE-TT----S-HHHHHTT---SEE-S-TT--SEEEEEHHHHHHHHHHHHHHTTS-HHHHHHHTTTT--GGG--HHHHHHHHHHHT--

Foldseek 3Di:
DFQLVLLVLQCVQAVPDAAEDEDAVVVCVVDPVSVVSVVVSNHHYDHNVVCCDPPQLLVLQQVLVVVVVQAPDRSCQQSVLSSVLVVCVVVVNQKDKDADSRHHDNHHPCVVPVVDPDQKDDPDLPDPRIIMHGSVLSVVLSVLSSVLSVDDLVVNVVLQPDDDHNRPDGPSSSVVSSVVVVPD

Nearest PDB structures (foldseek):
  6znr-assembly1_E  TM=4.689E-01  e=3.818E+00  Bdellovibrio bacteriovorus HD100
  6vlh-assembly1_A  TM=4.124E-01  e=3.818E+00  Human immunodeficiency virus 1
  7uoq-assembly1_A-2  TM=3.839E-01  e=5.711E+00  Human immunodeficiency virus 1
  1b9d-assembly1_A  TM=3.935E-01  e=6.049E+00  Human immunodeficiency virus 1
  4y1d-assembly1_B  TM=3.679E-01  e=6.049E+00  Human immunodeficiency virus 1

Solvent-accessible surface area (backbone atoms only — not comparable to full-atom values): 10617 Å² total; per-residue (Å²): 124,60,41,70,54,23,49,50,48,23,39,71,42,32,77,87,58,89,45,74,43,78,39,53,52,75,64,47,68,75,32,67,69,58,44,61,54,49,64,74,63,71,52,47,74,40,50,41,64,67,51,41,32,91,87,26,65,20,34,53,39,43,56,45,48,67,72,50,83,72,63,76,57,67,55,67,74,56,28,50,50,31,40,51,30,55,49,28,61,75,70,71,43,64,62,48,74,46,65,38,64,85,48,59,42,92,49,41,61,62,79,74,46,70,84,64,84,64,49,65,47,61,93,42,97,88,48,73,51,45,33,38,29,24,37,68,44,40,41,51,48,40,53,50,50,51,52,54,61,68,48,55,72,67,64,49,51,60,78,45,78,86,86,63,60,74,53,76,58,48,62,58,61,49,49,50,48,57,60,60,66,65,72,119

Organism: NCBI:txid47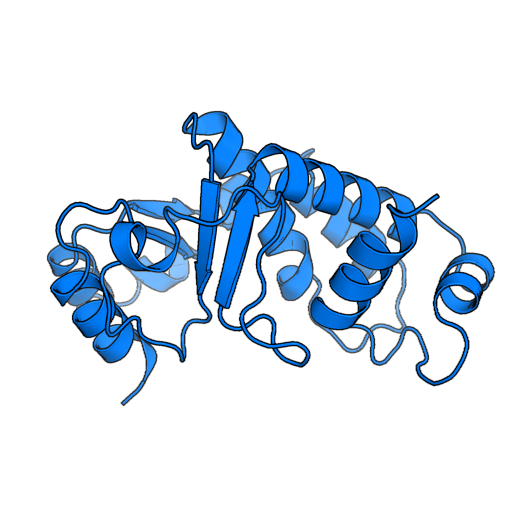281

Radius of gyration: 17.16 Å; Cα contacts (8 Å, |Δi|>4): 207; chains: 1; bounding box: 37×42×46 Å